Protein AF-A0A0V0IFJ2-F1 (afdb_monomer)

InterPro domains:
  IPR005135 Endonuclease/exonuclease/phosphatase [PF03372] (41-162)
  IPR036691 Endonuclease/exonuclease/phosphatase superfamily [G3DSA:3.60.10.10] (2-169)
  IPR036691 Endonuclease/exonuclease/phosphatase superfamily [SSF56219] (5-167)

Foldseek 3Di:
DPDDDDDDDDDDPQFWDWDWDDDDPFWTKIWIAGPPPRDIFMEIEGDFDQDLVSLVVRLVVVVVVVVSTPAKYKYWDFSNEDQDQQQWQPRDDDDVSNVVVVVSCVVQQKDWADEPLFSFFAFDDVLRNTTGNGITIIIHPRNVVVFDDWYKYWFQDQPDSGTDIDIDTHDPPPDDDDDDDDPLCVVPPCSVVVLVVLLVPDDDDDDPVVNVVVSVVSSSVVCVVVCCVVCVVLVVLLVVLRVLSSVLVSVSRVDRDDPVSVVSNVVSSVVNVVSVVVVVVSVCVPVVDPPPD

Sequence (293 aa):
MAATGGVLMMWDSRIWVGSSVEEGKFSITYKFEAVQDGFCWFLTGVYAPHTRTEKLECWEEIAAVRELCGGPWVTCGDFNTVRTMAERRGCRRITNVMTDFSRWIEDMELHDPCLRGGNFTWFRGPNQHSAARLDRFLYSTEWDEQFRNIRQQIMPRVISDHSPIMLQCGDWEQRKPYFKFENWWTNVEGFKELIQDWWNGFVVEGCPDFKLSMKLKMVKQKLKEWSGVTFGELINKKNRLLNELAEIDLIQNDRMLTEDEMIIRATILVELEELAKNEESRWRQKSRVLWLK

Secondary structure (DSSP, 8-state):
-PPP--------TTTEEEEEEEE-SSEEEEEEEETTT--EEEEEEEE--SSHHHHHHHHHHHHHHHHH--S-EEEEEE-S--SSGGGBTT--S--HHHHHHHHHHHHTT-B-PPEES-S-SEEESGGG-EEE--EEEEE-HHHHHH-SSEEEEE---SSSSBPPEEEEES----PPPPP---GGGGGSTTHHHHHHHHHHH----S-HHHHHHHHHHHHHHHHHHHHHHHHHHHHHHHHHHHHHHHHHHHHHHHSPPPHHHHHHHHHHHHHHHHHHHHHHHHHHHHH------

Nearest PDB structures (foldseek):
  8uw3-assembly1_A  TM=7.078E-01  e=2.431E-10  Homo sapiens
  5j3s-assembly1_A  TM=5.269E-01  e=4.009E-03  Homo sapiens
  4o6e-assembly1_A  TM=3.965E-01  e=3.707E-01  Homo sapiens
  4xj0-assembly2_B  TM=3.848E-01  e=3.707E-01  Homo sapiens
  7nr3-assembly1_A  TM=3.576E-01  e=8.270E-01  Homo sapiens

Organism: Solanum chacoense (NCBI:txid4108)

Structure (mmCIF, N/CA/C/O backbone):
data_AF-A0A0V0IFJ2-F1
#
_entry.id   AF-A0A0V0IFJ2-F1
#
loop_
_atom_site.group_PDB
_atom_site.id
_atom_site.type_symbol
_atom_site.label_atom_id
_atom_site.label_alt_id
_atom_site.label_comp_id
_atom_site.label_asym_id
_atom_site.label_entity_id
_atom_site.label_seq_id
_atom_site.p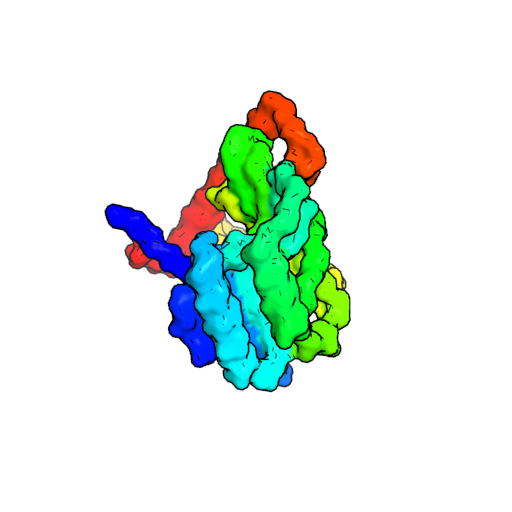dbx_PDB_ins_code
_atom_site.Cartn_x
_atom_site.Cartn_y
_atom_site.Cartn_z
_atom_site.occupancy
_atom_site.B_iso_or_equiv
_atom_site.auth_seq_id
_atom_site.auth_comp_id
_atom_site.auth_asym_id
_atom_site.auth_atom_id
_atom_site.pdbx_PDB_model_num
ATOM 1 N N . MET A 1 1 ? 20.229 -20.195 2.377 1.00 36.19 1 MET A N 1
ATOM 2 C CA . MET A 1 1 ? 18.934 -20.135 1.672 1.00 36.19 1 MET A CA 1
ATOM 3 C C . MET A 1 1 ? 18.543 -18.675 1.588 1.00 36.19 1 MET A C 1
ATOM 5 O O . MET A 1 1 ? 18.346 -18.074 2.633 1.00 36.19 1 MET A O 1
ATOM 9 N N . ALA A 1 2 ? 18.543 -18.080 0.394 1.00 34.91 2 ALA A N 1
ATOM 10 C CA . ALA A 1 2 ? 17.874 -16.796 0.215 1.00 34.91 2 ALA A CA 1
ATOM 11 C C . ALA A 1 2 ? 16.373 -17.058 0.387 1.00 34.91 2 ALA A C 1
ATOM 13 O O . ALA A 1 2 ? 15.870 -18.030 -0.177 1.00 34.91 2 ALA A O 1
ATOM 14 N N . ALA A 1 3 ? 15.690 -16.274 1.218 1.00 40.56 3 ALA A N 1
ATOM 15 C CA . ALA A 1 3 ? 14.240 -16.356 1.300 1.00 40.56 3 ALA A CA 1
ATOM 16 C C . ALA A 1 3 ? 13.671 -16.044 -0.092 1.00 40.56 3 ALA A C 1
ATOM 18 O O . ALA A 1 3 ? 14.026 -15.029 -0.692 1.00 40.56 3 ALA A O 1
ATOM 19 N N . THR A 1 4 ? 12.849 -16.940 -0.633 1.00 64.56 4 THR A N 1
ATOM 20 C CA . THR A 1 4 ? 12.020 -16.641 -1.802 1.00 64.56 4 THR A CA 1
ATOM 21 C C . THR A 1 4 ? 11.022 -15.555 -1.401 1.00 64.56 4 THR A C 1
ATOM 23 O O . THR A 1 4 ? 10.487 -15.609 -0.292 1.00 64.56 4 THR A O 1
ATOM 26 N N . GLY A 1 5 ? 10.813 -14.553 -2.259 1.00 73.31 5 GLY A N 1
ATOM 27 C CA . GLY A 1 5 ? 9.810 -13.510 -2.024 1.00 73.31 5 GLY A CA 1
ATOM 28 C C . GLY A 1 5 ? 8.382 -14.069 -1.976 1.00 73.31 5 GLY A C 1
ATOM 29 O O . GLY A 1 5 ? 8.167 -15.274 -2.103 1.00 73.31 5 GLY A O 1
ATOM 30 N N . GLY A 1 6 ? 7.397 -13.191 -1.805 1.00 84.81 6 GLY A N 1
ATOM 31 C CA . GLY A 1 6 ? 5.987 -13.572 -1.823 1.00 84.81 6 GLY A CA 1
ATOM 32 C C . GLY A 1 6 ? 5.065 -12.368 -1.683 1.00 84.81 6 GLY A C 1
ATOM 33 O O . GLY A 1 6 ? 5.465 -11.332 -1.150 1.00 84.81 6 GLY A O 1
ATOM 34 N N . VAL A 1 7 ? 3.831 -12.515 -2.161 1.00 90.88 7 VAL A N 1
ATOM 35 C CA . VAL A 1 7 ? 2.774 -11.509 -2.025 1.00 90.88 7 VAL A CA 1
ATOM 36 C C . VAL A 1 7 ? 1.770 -12.000 -0.987 1.00 90.88 7 VAL A C 1
ATOM 38 O O . VAL A 1 7 ? 1.343 -13.151 -1.024 1.00 90.88 7 VAL A O 1
ATOM 41 N N . LEU A 1 8 ? 1.392 -11.125 -0.056 1.00 92.81 8 LEU A N 1
ATOM 42 C CA . LEU A 1 8 ? 0.333 -11.381 0.916 1.00 92.81 8 LEU A CA 1
ATOM 43 C C . LEU A 1 8 ? -0.791 -10.371 0.702 1.00 92.81 8 LEU A C 1
ATOM 45 O O . LEU A 1 8 ? -0.549 -9.165 0.690 1.00 92.81 8 LEU A O 1
ATOM 49 N N . MET A 1 9 ? -2.021 -10.867 0.596 1.00 93.44 9 MET A N 1
ATOM 50 C CA . MET A 1 9 ? -3.220 -10.040 0.526 1.00 93.44 9 MET A CA 1
ATOM 51 C C . MET A 1 9 ? -4.050 -10.218 1.796 1.00 93.44 9 MET A C 1
ATOM 53 O O . MET A 1 9 ? -4.314 -11.336 2.231 1.00 93.44 9 MET A O 1
ATOM 57 N N . MET A 1 10 ? -4.450 -9.104 2.406 1.00 94.81 10 MET A N 1
ATOM 58 C CA . MET A 1 10 ? -5.259 -9.073 3.625 1.00 94.81 10 MET A CA 1
ATOM 59 C C . MET A 1 10 ? -6.415 -8.095 3.445 1.00 94.81 10 MET A C 1
ATOM 61 O O . MET A 1 10 ? -6.238 -7.025 2.865 1.00 94.81 10 MET A O 1
ATOM 65 N N . TRP A 1 11 ? -7.587 -8.434 3.977 1.00 95.06 11 TRP A N 1
ATOM 66 C CA . TRP A 1 11 ? -8.781 -7.594 3.892 1.00 95.06 11 TRP A CA 1
ATOM 67 C C . TRP A 1 11 ? -9.647 -7.703 5.151 1.00 95.06 11 TRP A C 1
ATOM 69 O O . TRP A 1 11 ? -9.510 -8.625 5.957 1.00 95.06 11 TRP A O 1
ATOM 79 N N . ASP A 1 12 ? -10.552 -6.739 5.327 1.00 92.44 12 ASP A N 1
ATOM 80 C CA . ASP A 1 12 ? -11.560 -6.765 6.386 1.00 92.44 12 ASP A CA 1
ATOM 81 C C . ASP A 1 12 ? -12.782 -7.570 5.928 1.00 92.44 12 ASP A C 1
ATOM 83 O O . ASP A 1 12 ? -13.589 -7.090 5.129 1.00 92.44 12 ASP A O 1
ATOM 87 N N . SER A 1 13 ? -12.940 -8.779 6.468 1.00 93.06 13 SER A N 1
ATOM 88 C CA . SER A 1 13 ? -14.039 -9.695 6.131 1.00 93.06 13 SER A CA 1
ATOM 89 C C . SER A 1 13 ? -15.430 -9.194 6.529 1.00 93.06 13 SER A C 1
ATOM 91 O O . SER A 1 13 ? -16.435 -9.776 6.133 1.00 93.06 13 SER A O 1
ATOM 93 N N . ARG A 1 14 ? -15.516 -8.102 7.298 1.00 90.88 14 ARG A N 1
ATOM 94 C CA . ARG A 1 14 ? -16.789 -7.431 7.604 1.00 90.88 14 ARG A CA 1
ATOM 95 C C . ARG A 1 14 ? -17.270 -6.544 6.458 1.00 90.88 14 ARG A C 1
ATOM 97 O O . ARG A 1 14 ? -18.434 -6.155 6.451 1.00 90.88 14 ARG A O 1
ATOM 104 N N . ILE A 1 15 ? -16.361 -6.163 5.562 1.00 93.06 15 ILE A N 1
ATOM 105 C CA . ILE A 1 15 ? -16.624 -5.260 4.438 1.00 93.06 15 ILE A CA 1
ATOM 106 C C . ILE A 1 15 ? -16.600 -6.046 3.128 1.00 93.06 15 ILE A C 1
ATOM 108 O O . ILE A 1 15 ? -17.480 -5.846 2.296 1.00 93.06 15 ILE A O 1
ATOM 112 N N . TRP A 1 16 ? -15.636 -6.958 2.976 1.00 96.25 16 TRP A N 1
ATOM 113 C CA . TRP A 1 16 ? -15.377 -7.667 1.726 1.00 96.25 16 TRP A CA 1
ATOM 114 C C . TRP A 1 16 ? -15.365 -9.183 1.907 1.00 96.25 16 TRP A C 1
ATOM 116 O O . TRP A 1 16 ? -14.710 -9.710 2.809 1.00 96.25 16 TRP A O 1
ATOM 126 N N . VAL A 1 17 ? -16.011 -9.889 0.987 1.00 97.38 17 VAL A N 1
ATOM 127 C CA . VAL A 1 17 ? -15.817 -11.323 0.765 1.00 97.38 17 VAL A CA 1
ATOM 128 C C . VAL A 1 17 ? -14.801 -11.479 -0.363 1.00 97.38 17 VAL A C 1
ATOM 130 O O . VAL A 1 17 ? -15.018 -10.965 -1.455 1.00 97.38 17 VAL A O 1
ATOM 133 N N . GLY A 1 18 ? -13.671 -12.132 -0.082 1.00 96.81 18 GLY A N 1
ATOM 134 C CA . GLY A 1 18 ? -12.589 -12.342 -1.045 1.00 96.81 18 GLY A CA 1
ATOM 135 C C . GLY A 1 18 ? -12.573 -13.772 -1.578 1.00 96.81 18 GLY A C 1
ATOM 136 O O . GLY A 1 18 ? -12.653 -14.717 -0.791 1.00 96.81 18 GLY A O 1
ATOM 137 N N . SER A 1 19 ? -12.427 -13.932 -2.890 1.00 96.81 19 SER A N 1
ATOM 138 C CA . SER A 1 19 ? -12.244 -15.226 -3.558 1.00 96.81 19 SER A CA 1
ATOM 139 C C . SER A 1 19 ? -11.035 -15.183 -4.488 1.00 96.81 19 SER A C 1
ATOM 141 O O . SER A 1 19 ? -10.930 -14.256 -5.295 1.00 96.81 19 SER A O 1
ATOM 143 N N . SER A 1 20 ? -10.153 -16.184 -4.391 1.00 96.75 20 SER A N 1
ATOM 144 C CA . SER A 1 20 ? -8.995 -16.318 -5.286 1.00 96.75 20 SER A CA 1
ATOM 145 C C . SER A 1 20 ? -9.464 -16.479 -6.734 1.00 96.75 20 SER A C 1
ATOM 147 O O . SER A 1 20 ? -10.430 -17.202 -6.992 1.00 96.75 20 SER A O 1
ATOM 149 N N . VAL A 1 21 ? -8.814 -15.764 -7.649 1.00 97.31 21 VAL A N 1
ATOM 150 C CA . VAL A 1 21 ? -9.072 -15.806 -9.096 1.00 97.31 21 VAL A CA 1
ATOM 151 C C . VAL A 1 21 ? -7.915 -16.492 -9.802 1.00 97.31 21 VAL A C 1
ATOM 153 O O . VAL A 1 21 ? -8.150 -17.436 -10.543 1.00 97.31 21 VAL A O 1
ATOM 156 N N . GLU A 1 22 ? -6.689 -16.033 -9.546 1.00 97.06 22 GLU A N 1
ATOM 157 C CA . GLU A 1 22 ? -5.476 -16.578 -10.155 1.00 97.06 22 GLU A CA 1
ATOM 158 C C . GLU A 1 22 ? -4.284 -16.408 -9.208 1.00 97.06 22 GLU A C 1
ATOM 160 O O . GLU A 1 22 ? -4.120 -15.359 -8.575 1.00 97.06 22 GLU A O 1
ATOM 165 N N . GLU A 1 23 ? -3.435 -17.431 -9.139 1.00 96.25 23 GLU A N 1
ATOM 166 C CA . GLU A 1 23 ? -2.145 -17.404 -8.448 1.00 96.25 23 GLU A CA 1
ATOM 167 C C . GLU A 1 23 ? -1.040 -17.630 -9.482 1.00 96.25 23 GLU A C 1
ATOM 169 O O . GLU A 1 23 ? -0.720 -18.761 -9.848 1.00 96.25 23 GLU A O 1
ATOM 174 N N . GLY A 1 24 ? -0.493 -16.524 -9.982 1.00 94.19 24 GLY A N 1
ATOM 175 C CA . GLY A 1 24 ? 0.563 -16.512 -10.980 1.00 94.19 24 GLY A CA 1
ATOM 176 C C . GLY A 1 24 ? 1.961 -16.649 -10.375 1.00 94.19 24 GLY A C 1
ATOM 177 O O . GLY A 1 24 ? 2.157 -16.770 -9.162 1.00 94.19 24 GLY A O 1
ATOM 178 N N . LYS A 1 25 ? 2.977 -16.601 -11.240 1.00 94.81 25 LYS A N 1
ATOM 179 C CA . LYS A 1 25 ? 4.387 -16.649 -10.831 1.00 94.81 25 LYS A CA 1
ATOM 180 C C . LYS A 1 25 ? 4.813 -15.348 -10.150 1.00 94.81 25 LYS A C 1
ATOM 182 O O . LYS A 1 25 ? 5.667 -15.382 -9.263 1.00 94.81 25 LYS A O 1
ATOM 187 N N . PHE A 1 26 ? 4.249 -14.216 -10.572 1.00 95.81 26 PHE A N 1
ATOM 188 C CA . PHE A 1 26 ? 4.640 -12.881 -10.107 1.00 95.81 26 PHE A CA 1
ATOM 189 C C . PHE A 1 26 ? 3.500 -12.109 -9.438 1.00 95.81 26 PHE A C 1
ATOM 191 O O . PHE A 1 26 ? 3.729 -11.032 -8.874 1.00 95.81 26 PHE A O 1
ATOM 198 N N . SER A 1 27 ? 2.280 -12.640 -9.498 1.00 96.62 27 SER A N 1
ATOM 199 C CA . SER A 1 27 ? 1.085 -11.965 -9.017 1.00 96.62 27 SER A CA 1
ATOM 200 C C . SER A 1 27 ? 0.084 -12.908 -8.350 1.00 96.62 27 SER A C 1
ATOM 202 O O . SER A 1 27 ? 0.042 -14.102 -8.627 1.00 96.62 27 SER A O 1
ATOM 204 N N . ILE A 1 28 ? -0.744 -12.360 -7.460 1.00 97.50 28 ILE A N 1
ATOM 205 C CA . ILE A 1 28 ? -1.944 -13.032 -6.944 1.00 97.50 28 ILE A CA 1
ATOM 206 C C . ILE A 1 28 ? -3.150 -12.133 -7.180 1.00 97.50 28 ILE A C 1
ATOM 208 O O . ILE A 1 28 ? -3.081 -10.925 -6.944 1.00 97.50 28 ILE A O 1
ATOM 212 N N . THR A 1 29 ? -4.260 -12.710 -7.626 1.00 98.38 29 THR A N 1
ATOM 213 C CA . THR A 1 29 ? -5.471 -11.961 -7.962 1.00 98.38 29 THR A CA 1
ATOM 214 C C . THR A 1 29 ? -6.663 -12.486 -7.197 1.00 98.38 29 THR A C 1
ATOM 216 O O . THR A 1 29 ? -6.932 -13.685 -7.181 1.00 98.38 29 THR A O 1
ATOM 219 N N . TYR A 1 30 ? -7.389 -11.568 -6.571 1.00 98.25 30 TYR A N 1
ATOM 220 C CA . TYR A 1 30 ? -8.614 -11.857 -5.841 1.00 98.25 30 TYR A CA 1
ATOM 221 C C . TYR A 1 30 ? -9.750 -10.998 -6.376 1.00 98.25 30 TYR A C 1
ATOM 223 O O . TYR A 1 30 ? -9.579 -9.818 -6.684 1.00 98.25 30 TYR A O 1
ATOM 231 N N . LYS A 1 31 ? -10.936 -11.597 -6.423 1.00 98.31 31 LYS A N 1
ATOM 232 C CA . LYS A 1 31 ? -12.197 -10.882 -6.566 1.00 98.31 31 LYS A CA 1
ATOM 233 C C . LYS A 1 31 ? -12.720 -10.554 -5.174 1.00 98.31 31 LYS A C 1
ATOM 235 O O . LYS A 1 31 ? -12.733 -11.417 -4.296 1.00 98.31 31 LYS A O 1
ATOM 240 N N . PHE A 1 32 ? -13.180 -9.326 -4.999 1.00 97.88 32 PHE A N 1
ATOM 241 C CA . PHE A 1 32 ? -13.819 -8.848 -3.788 1.00 97.88 32 PHE A CA 1
ATOM 242 C C . PHE A 1 32 ? -15.265 -8.469 -4.062 1.00 97.88 32 PHE A C 1
ATOM 244 O O . PHE A 1 32 ? -15.552 -7.735 -5.003 1.00 97.88 32 PHE A O 1
ATOM 251 N N . GLU A 1 33 ? -16.159 -8.944 -3.204 1.00 97.62 33 GLU A N 1
ATOM 252 C CA . GLU A 1 33 ? -17.576 -8.595 -3.197 1.00 97.62 33 GLU A CA 1
ATOM 253 C C . GLU A 1 33 ? -17.925 -7.880 -1.889 1.00 97.62 33 GLU A C 1
ATOM 255 O O . GLU A 1 33 ? -17.591 -8.351 -0.796 1.00 97.62 33 GLU A O 1
ATOM 260 N N . ALA A 1 34 ? -18.557 -6.713 -1.990 1.00 95.06 34 ALA A N 1
ATOM 261 C CA . ALA A 1 34 ? -18.984 -5.934 -0.839 1.00 95.06 34 ALA A CA 1
ATOM 262 C C . ALA A 1 34 ? -20.163 -6.611 -0.132 1.00 95.06 34 ALA A C 1
ATOM 264 O O . ALA A 1 34 ? -21.188 -6.909 -0.740 1.00 95.06 34 ALA A O 1
ATOM 265 N N . VAL A 1 35 ? -20.064 -6.761 1.190 1.00 93.81 35 VAL A N 1
ATOM 266 C CA . VAL A 1 35 ? -21.113 -7.398 2.008 1.00 93.81 35 VAL A CA 1
ATOM 267 C C . VAL A 1 35 ? -22.428 -6.599 2.008 1.00 93.81 35 VAL A C 1
ATOM 269 O O . VAL A 1 35 ? -23.491 -7.166 2.243 1.00 93.81 35 VAL A O 1
ATOM 272 N N . GLN A 1 36 ? -22.375 -5.279 1.792 1.00 88.94 36 GLN A N 1
ATOM 273 C CA . GLN A 1 36 ? -23.541 -4.396 1.939 1.00 88.94 36 GLN A CA 1
ATOM 274 C C . GLN A 1 36 ? -24.385 -4.256 0.671 1.00 88.94 36 GLN A C 1
ATOM 276 O O . GLN A 1 36 ? -25.610 -4.257 0.766 1.00 88.94 36 GLN A O 1
ATOM 281 N N . ASP A 1 37 ? -23.745 -4.085 -0.483 1.00 89.31 37 ASP A N 1
ATOM 282 C CA . ASP A 1 37 ? -24.401 -3.708 -1.740 1.00 89.31 37 ASP A CA 1
ATOM 283 C C . ASP A 1 37 ? -24.034 -4.622 -2.920 1.00 89.31 37 ASP A C 1
ATOM 285 O O . ASP A 1 37 ? -24.532 -4.416 -4.026 1.00 89.31 37 ASP A O 1
ATOM 289 N N . GLY A 1 38 ? -23.208 -5.650 -2.696 1.00 91.00 38 GLY A N 1
ATOM 290 C CA . GLY A 1 38 ? -22.804 -6.605 -3.728 1.00 91.00 38 GLY A CA 1
ATOM 291 C C . GLY A 1 38 ? -21.844 -6.031 -4.773 1.00 91.00 38 GLY A C 1
ATOM 292 O O . GLY A 1 38 ? -21.588 -6.690 -5.784 1.00 91.00 38 GLY A O 1
ATOM 293 N N . PHE A 1 39 ? -21.298 -4.825 -4.563 1.00 94.00 39 PHE A N 1
ATOM 294 C CA . PHE A 1 39 ? -20.295 -4.259 -5.462 1.00 94.00 39 PHE A CA 1
ATOM 295 C C . PHE A 1 39 ? -19.096 -5.207 -5.593 1.00 94.00 39 PHE A C 1
ATOM 297 O O . PHE A 1 39 ? -18.484 -5.599 -4.597 1.00 94.00 39 PHE A O 1
ATOM 304 N N . CYS A 1 40 ? -18.764 -5.565 -6.833 1.00 96.69 40 CYS A N 1
ATOM 305 C CA . CYS A 1 40 ? -17.691 -6.494 -7.156 1.00 96.69 40 CYS A CA 1
ATOM 306 C C . CYS A 1 40 ? -16.530 -5.776 -7.839 1.00 96.69 40 CYS A C 1
ATOM 308 O O . CYS A 1 40 ? -16.735 -5.001 -8.771 1.00 96.69 40 CYS A O 1
ATOM 310 N N . TRP A 1 41 ? -15.310 -6.102 -7.428 1.00 97.50 41 TRP A N 1
ATOM 311 C CA . TRP A 1 41 ? -14.089 -5.601 -8.052 1.00 97.50 41 TRP A CA 1
ATOM 312 C C . TRP A 1 41 ? -12.941 -6.598 -7.899 1.00 97.50 41 TRP A C 1
ATOM 314 O O . TRP A 1 41 ? -13.055 -7.591 -7.179 1.00 97.50 41 TRP A O 1
ATOM 324 N N . PHE A 1 42 ? -11.836 -6.343 -8.588 1.00 98.44 42 PHE A N 1
ATOM 325 C CA . PHE A 1 42 ? -10.679 -7.227 -8.637 1.00 98.44 42 PHE A CA 1
ATOM 326 C C . PHE A 1 42 ? -9.419 -6.502 -8.167 1.00 98.44 42 PHE A C 1
ATOM 328 O O . PHE A 1 42 ? -9.172 -5.356 -8.549 1.00 98.44 42 PHE A O 1
ATOM 335 N N . LEU A 1 43 ? -8.594 -7.193 -7.383 1.00 98.44 43 LEU A N 1
ATOM 336 C CA . LEU A 1 43 ? -7.281 -6.718 -6.960 1.00 98.44 43 LEU A CA 1
ATOM 337 C C . LEU A 1 43 ? -6.211 -7.715 -7.387 1.00 98.44 43 LEU A C 1
ATOM 339 O O . LEU A 1 43 ? -6.265 -8.878 -6.989 1.00 98.44 43 LEU A O 1
ATOM 343 N N . THR A 1 44 ? -5.206 -7.234 -8.109 1.00 98.50 44 THR A N 1
ATOM 344 C CA . THR A 1 44 ? -3.991 -7.992 -8.416 1.00 98.50 44 THR A CA 1
ATOM 345 C C . THR A 1 44 ? -2.828 -7.429 -7.609 1.00 98.50 44 THR A C 1
ATOM 347 O O . THR A 1 44 ? -2.440 -6.275 -7.774 1.00 98.50 44 THR A O 1
ATOM 350 N N . GLY A 1 45 ? -2.280 -8.235 -6.701 1.00 98.12 45 GLY A N 1
ATOM 351 C CA . GLY A 1 45 ? -1.052 -7.927 -5.975 1.00 98.12 45 GLY A CA 1
ATOM 352 C C . GLY A 1 45 ? 0.163 -8.394 -6.773 1.00 98.12 45 GLY A C 1
ATOM 353 O O . GLY A 1 45 ? 0.222 -9.565 -7.133 1.00 98.12 45 GLY A O 1
ATOM 354 N N . VAL A 1 46 ? 1.125 -7.507 -7.030 1.00 97.62 46 VAL A N 1
ATOM 355 C CA . VAL A 1 46 ? 2.282 -7.752 -7.906 1.00 97.62 46 VAL A CA 1
ATOM 356 C C . VAL A 1 46 ? 3.592 -7.665 -7.127 1.00 97.62 46 VAL A C 1
ATOM 358 O O . VAL A 1 46 ? 3.826 -6.710 -6.384 1.00 97.62 46 VAL A O 1
ATOM 361 N N . TYR A 1 47 ? 4.479 -8.632 -7.359 1.00 96.50 47 TYR A N 1
ATOM 362 C CA . TYR A 1 47 ? 5.892 -8.545 -7.002 1.00 96.50 47 TYR A CA 1
ATOM 363 C C . TYR A 1 47 ? 6.742 -8.881 -8.229 1.00 96.50 47 TYR A C 1
ATOM 365 O O . TYR A 1 47 ? 7.089 -10.034 -8.491 1.00 96.50 47 TYR A O 1
ATOM 373 N N . ALA A 1 48 ? 7.025 -7.856 -9.033 1.00 96.31 48 ALA A N 1
ATOM 374 C CA . ALA A 1 48 ? 7.673 -8.027 -10.322 1.00 96.31 48 ALA A CA 1
ATOM 375 C C . ALA A 1 48 ? 9.172 -8.347 -10.167 1.00 96.31 48 ALA A C 1
ATOM 377 O O . ALA A 1 48 ? 9.843 -7.805 -9.284 1.00 96.31 48 ALA A O 1
ATOM 378 N N . PRO A 1 49 ? 9.735 -9.167 -11.066 1.00 95.12 49 PRO A N 1
ATOM 379 C CA . PRO A 1 49 ? 11.134 -9.577 -11.016 1.00 95.12 49 PRO A CA 1
ATOM 380 C C . PRO A 1 49 ? 12.078 -8.434 -11.422 1.00 95.12 49 PRO A C 1
ATOM 382 O O . PRO A 1 49 ? 11.666 -7.375 -11.898 1.00 95.12 49 PRO A O 1
ATOM 385 N N . HIS A 1 50 ? 13.388 -8.638 -11.267 1.00 92.25 50 HIS A N 1
ATOM 386 C CA . HIS A 1 50 ? 14.378 -7.596 -11.561 1.00 92.25 50 HIS A CA 1
ATOM 387 C C . HIS A 1 50 ? 14.861 -7.584 -13.020 1.00 92.25 50 HIS A C 1
ATOM 389 O O . HIS A 1 50 ? 15.213 -6.514 -13.533 1.00 92.25 50 HIS A O 1
ATOM 395 N N . THR A 1 51 ? 14.900 -8.737 -13.699 1.00 94.25 51 THR A N 1
ATOM 396 C CA . THR A 1 51 ? 15.434 -8.833 -15.067 1.00 94.25 51 THR A CA 1
ATOM 397 C C . THR A 1 51 ? 14.415 -8.356 -16.103 1.00 94.25 51 THR A C 1
ATOM 399 O O . THR A 1 51 ? 13.211 -8.457 -15.898 1.00 94.25 51 THR A O 1
ATOM 402 N N . ARG A 1 52 ? 14.877 -7.814 -17.242 1.00 94.00 52 ARG A N 1
ATOM 403 C CA . ARG A 1 52 ? 13.961 -7.333 -18.296 1.00 94.00 52 ARG A CA 1
ATOM 404 C C . ARG A 1 52 ? 13.100 -8.462 -18.865 1.00 94.00 52 ARG A C 1
ATOM 406 O O . ARG A 1 52 ? 11.919 -8.237 -19.076 1.00 94.00 52 ARG A O 1
ATOM 413 N N . THR A 1 53 ? 13.687 -9.629 -19.126 1.00 96.38 53 THR A N 1
ATOM 414 C CA . THR A 1 53 ? 12.962 -10.771 -19.701 1.00 96.38 53 THR A CA 1
ATOM 415 C C . THR A 1 53 ? 11.826 -11.212 -18.790 1.00 96.38 53 THR A C 1
ATOM 417 O O . THR A 1 53 ? 10.684 -11.240 -19.224 1.00 96.38 53 THR A O 1
ATOM 420 N N . GLU A 1 54 ? 12.108 -11.439 -17.507 1.00 96.50 54 GLU A N 1
ATOM 421 C CA . GLU A 1 54 ? 11.076 -11.871 -16.561 1.00 96.50 54 GLU A CA 1
ATOM 422 C C . GLU A 1 54 ? 10.046 -10.764 -16.284 1.00 96.50 54 GLU A C 1
ATOM 424 O O . GLU A 1 54 ? 8.903 -11.052 -15.954 1.00 96.50 54 GLU A O 1
ATOM 429 N N . LYS A 1 55 ? 10.414 -9.482 -16.423 1.00 97.06 55 LYS A N 1
ATOM 430 C CA . LYS A 1 55 ? 9.442 -8.380 -16.337 1.00 97.06 55 LYS A CA 1
ATOM 431 C C . LYS A 1 55 ? 8.438 -8.411 -17.479 1.00 97.06 55 LYS A C 1
ATOM 433 O O . LYS A 1 55 ? 7.267 -8.167 -17.229 1.00 97.06 55 LYS A O 1
ATOM 438 N N . LEU A 1 56 ? 8.890 -8.709 -18.697 1.00 97.44 56 LEU A N 1
ATOM 439 C CA . LEU A 1 56 ? 7.990 -8.882 -19.837 1.00 97.44 56 LEU A CA 1
ATOM 440 C C . LEU A 1 56 ? 7.045 -10.066 -19.590 1.00 97.44 56 LEU A C 1
ATOM 442 O O . LEU A 1 56 ? 5.844 -9.893 -19.739 1.00 97.44 56 LEU A O 1
ATOM 446 N N . GLU A 1 57 ? 7.562 -11.198 -19.091 1.00 97.75 57 GLU A N 1
ATOM 447 C CA . GLU A 1 57 ? 6.726 -12.340 -18.671 1.00 97.75 57 GLU A CA 1
ATOM 448 C C . GLU A 1 57 ? 5.699 -11.937 -17.597 1.00 97.75 57 GLU A C 1
ATOM 450 O O . GLU A 1 57 ? 4.537 -12.317 -17.674 1.00 97.75 57 GLU A O 1
ATOM 455 N N . CYS A 1 58 ? 6.108 -11.144 -16.602 1.00 97.31 58 CYS A N 1
ATOM 456 C CA . CYS A 1 58 ? 5.223 -10.640 -15.549 1.00 97.31 58 CYS A CA 1
ATOM 457 C C . CYS A 1 58 ? 4.102 -9.755 -16.109 1.00 97.31 58 CYS A C 1
ATOM 459 O O . CYS A 1 58 ? 2.947 -9.888 -15.716 1.00 97.31 58 CYS A O 1
ATOM 461 N N . TRP A 1 59 ? 4.413 -8.863 -17.046 1.00 97.56 59 TRP A N 1
ATOM 462 C CA . TRP A 1 59 ? 3.411 -7.994 -17.662 1.00 97.56 59 TRP A CA 1
ATOM 463 C C . TRP A 1 59 ? 2.451 -8.760 -18.579 1.00 97.56 59 TRP A C 1
ATOM 465 O O . TRP A 1 59 ? 1.261 -8.451 -18.588 1.00 97.56 59 TRP A O 1
ATOM 475 N N . GLU A 1 60 ? 2.936 -9.781 -19.291 1.00 97.62 60 GLU A N 1
ATOM 476 C CA . GLU A 1 60 ? 2.099 -10.717 -20.054 1.00 97.62 60 GLU A CA 1
ATOM 477 C C . GLU A 1 60 ? 1.183 -11.541 -19.134 1.00 97.62 60 GLU A C 1
ATOM 479 O O . GLU A 1 60 ? -0.005 -11.673 -19.421 1.00 97.62 60 GLU A O 1
ATOM 484 N N . GLU A 1 61 ? 1.695 -12.033 -17.999 1.00 97.69 61 GLU A N 1
ATOM 485 C CA . GLU A 1 61 ? 0.899 -12.719 -16.968 1.00 97.69 61 GLU A CA 1
ATOM 486 C C . GLU A 1 61 ? -0.235 -11.817 -16.464 1.00 97.69 61 GLU A C 1
ATOM 488 O O . GLU A 1 61 ? -1.398 -12.219 -16.464 1.00 97.69 61 GLU A O 1
ATOM 493 N N . ILE A 1 62 ? 0.078 -10.575 -16.085 1.00 97.69 62 ILE A N 1
ATOM 494 C CA . ILE A 1 62 ? -0.927 -9.628 -15.589 1.00 97.69 62 ILE A CA 1
ATOM 495 C C . ILE A 1 62 ? -1.948 -9.275 -16.689 1.00 97.69 62 ILE A C 1
ATOM 497 O O . ILE A 1 62 ? -3.135 -9.133 -16.395 1.00 97.69 62 ILE A O 1
ATOM 501 N N . ALA A 1 63 ? -1.521 -9.164 -17.951 1.00 97.12 63 ALA A N 1
ATOM 502 C CA . ALA A 1 63 ? -2.434 -8.939 -19.073 1.00 97.12 63 ALA A CA 1
ATOM 503 C C . ALA A 1 63 ? -3.393 -10.125 -19.276 1.00 97.12 63 ALA A C 1
ATOM 505 O O . ALA A 1 63 ? -4.588 -9.921 -19.467 1.00 97.12 63 ALA A O 1
ATOM 506 N N . ALA A 1 64 ? -2.910 -11.364 -19.150 1.00 97.06 64 ALA A N 1
ATOM 507 C CA . ALA A 1 64 ? -3.768 -12.547 -19.194 1.00 97.06 64 ALA A CA 1
ATOM 508 C C . ALA A 1 64 ? -4.766 -12.584 -18.021 1.00 97.06 64 ALA A C 1
ATOM 510 O O . ALA A 1 64 ? -5.929 -12.936 -18.207 1.00 97.06 64 ALA A O 1
ATOM 511 N N . VAL A 1 65 ? -4.340 -12.168 -16.823 1.00 96.06 65 VAL A N 1
ATOM 512 C CA . VAL A 1 65 ? -5.220 -12.030 -15.651 1.00 96.06 65 VAL A CA 1
ATOM 513 C C . VAL A 1 65 ? -6.316 -10.994 -15.888 1.00 96.06 65 VAL A C 1
ATOM 515 O O . VAL A 1 65 ? -7.454 -11.214 -15.473 1.00 96.06 65 VAL A O 1
ATOM 518 N N . ARG A 1 66 ? -6.014 -9.872 -16.554 1.00 95.31 66 ARG A N 1
ATOM 519 C CA . ARG A 1 66 ? -7.014 -8.840 -16.864 1.00 95.31 66 ARG A CA 1
ATOM 520 C C . ARG A 1 66 ? -8.198 -9.414 -17.649 1.00 95.31 66 ARG A C 1
ATOM 522 O O . ARG A 1 66 ? -9.331 -9.070 -17.326 1.00 95.31 66 ARG A O 1
ATOM 529 N N . GLU A 1 67 ? -7.973 -10.346 -18.572 1.00 94.62 67 GLU A N 1
ATOM 530 C CA . GLU A 1 67 ? -9.049 -11.021 -19.322 1.00 94.62 67 GLU A CA 1
ATOM 531 C C . GLU A 1 67 ? -9.998 -11.842 -18.425 1.00 94.62 67 GLU A C 1
ATOM 533 O O . GLU A 1 67 ? -11.154 -12.080 -18.779 1.00 94.62 67 GLU A O 1
ATOM 538 N N . LEU A 1 68 ? -9.543 -12.254 -17.237 1.00 94.81 68 LEU A N 1
ATOM 539 C CA . LEU A 1 68 ? -10.364 -12.941 -16.230 1.00 94.81 68 LEU A CA 1
ATOM 540 C C . LEU A 1 68 ? -11.162 -11.958 -15.350 1.00 94.81 68 LEU A C 1
ATOM 542 O O . LEU A 1 68 ? -12.119 -12.349 -14.675 1.00 94.81 68 LEU A O 1
ATOM 546 N N . CYS A 1 69 ? -10.783 -10.680 -15.348 1.00 94.88 69 CYS A N 1
ATOM 547 C CA . CYS A 1 69 ? -11.333 -9.631 -14.494 1.00 94.88 69 CYS A CA 1
ATOM 548 C C . CYS A 1 69 ? -12.416 -8.824 -15.229 1.00 94.88 69 CYS A C 1
ATOM 550 O O . CYS A 1 69 ? -12.166 -7.724 -15.716 1.00 94.88 69 CYS A O 1
ATOM 552 N N . GLY A 1 70 ? -13.648 -9.342 -15.266 1.00 90.38 70 GLY A N 1
ATOM 553 C CA . GLY A 1 70 ? -14.795 -8.712 -15.942 1.00 90.38 70 GLY A CA 1
ATOM 554 C C . GLY A 1 70 ? -15.418 -7.502 -15.224 1.00 90.38 70 GLY A C 1
ATOM 555 O O . GLY A 1 70 ? -16.640 -7.447 -15.091 1.00 90.38 70 GLY A O 1
ATOM 556 N N . GLY A 1 71 ? -14.617 -6.571 -14.698 1.00 95.31 71 GLY A N 1
ATOM 557 C CA . GLY A 1 71 ? -15.118 -5.381 -14.001 1.00 95.31 71 GLY A CA 1
ATOM 558 C C . GLY A 1 71 ? -14.021 -4.452 -13.463 1.00 95.31 71 GLY A C 1
ATOM 559 O O . GLY A 1 71 ? -12.862 -4.573 -13.871 1.00 95.31 71 GLY A O 1
ATOM 560 N N . PRO A 1 72 ? -14.369 -3.544 -12.525 1.00 97.38 72 PRO A N 1
ATOM 561 C CA . PRO A 1 72 ? -13.416 -2.639 -11.891 1.00 97.38 72 PRO A CA 1
ATOM 562 C C . PRO A 1 72 ? -12.221 -3.398 -11.324 1.00 97.38 72 PRO A C 1
ATOM 564 O O . PRO A 1 72 ? -12.368 -4.310 -10.508 1.00 97.38 72 PRO A O 1
ATOM 567 N N . TRP A 1 73 ? -11.034 -3.011 -11.765 1.00 98.12 73 TRP A N 1
ATOM 568 C CA . TRP A 1 73 ? -9.789 -3.689 -11.443 1.00 98.12 73 TRP A CA 1
ATOM 569 C C . TRP A 1 73 ? -8.709 -2.705 -11.016 1.00 98.12 73 TRP A C 1
ATOM 571 O O . TRP A 1 73 ? -8.566 -1.616 -11.582 1.00 98.12 73 TRP A O 1
ATOM 581 N N . VAL A 1 74 ? -7.938 -3.128 -10.021 1.00 98.25 74 VAL A N 1
ATOM 582 C CA . VAL A 1 74 ? -6.754 -2.439 -9.524 1.00 98.25 74 VAL A CA 1
ATOM 583 C C . VAL A 1 74 ? -5.604 -3.439 -9.495 1.00 98.25 74 VAL A C 1
ATOM 585 O O . VAL A 1 74 ? -5.734 -4.525 -8.937 1.00 98.25 74 VAL A O 1
ATOM 588 N N . THR A 1 75 ? -4.453 -3.059 -10.037 1.00 98.19 75 THR A N 1
ATOM 589 C CA . THR A 1 75 ? -3.197 -3.787 -9.852 1.00 98.19 75 THR A CA 1
ATOM 590 C C . THR A 1 75 ? -2.247 -2.961 -8.997 1.00 98.19 75 THR A C 1
ATOM 592 O O . THR A 1 75 ? -2.081 -1.756 -9.212 1.00 98.19 75 THR A O 1
ATOM 595 N N . CYS A 1 76 ? -1.628 -3.579 -7.995 1.00 98.06 76 CYS A N 1
ATOM 596 C CA . CYS A 1 76 ? -0.767 -2.869 -7.063 1.00 98.06 76 CYS A CA 1
ATOM 597 C C . CYS A 1 76 ? 0.403 -3.688 -6.540 1.00 98.06 76 CYS A C 1
ATOM 599 O O . CYS A 1 76 ? 0.305 -4.900 -6.381 1.00 98.06 76 CYS A O 1
ATOM 601 N N . GLY A 1 77 ? 1.482 -3.002 -6.184 1.00 97.25 77 GLY A N 1
ATOM 602 C CA . GLY A 1 77 ? 2.656 -3.609 -5.565 1.00 97.25 77 GLY A CA 1
ATOM 603 C C . GLY A 1 77 ? 3.945 -3.054 -6.147 1.00 97.25 77 GLY A C 1
ATOM 604 O O . GLY A 1 77 ? 3.951 -1.951 -6.702 1.00 97.25 77 GLY A O 1
ATOM 605 N N . ASP A 1 78 ? 5.020 -3.825 -6.015 1.00 97.75 78 ASP A N 1
ATOM 606 C CA . ASP A 1 78 ? 6.350 -3.469 -6.502 1.00 97.75 78 ASP A CA 1
ATOM 607 C C . ASP A 1 78 ? 6.526 -3.954 -7.946 1.00 97.75 78 ASP A C 1
ATOM 609 O O . ASP A 1 78 ? 6.680 -5.146 -8.217 1.00 97.75 78 ASP A O 1
ATOM 613 N N . PHE A 1 79 ? 6.529 -3.014 -8.891 1.00 97.94 79 PHE A N 1
ATOM 614 C CA . PHE A 1 79 ? 6.757 -3.297 -10.310 1.00 97.94 79 PHE A CA 1
ATOM 615 C C . PHE A 1 79 ? 8.248 -3.342 -10.673 1.00 97.94 79 PHE A C 1
ATOM 617 O O . PHE A 1 79 ? 8.612 -3.580 -11.833 1.00 97.94 79 PHE A O 1
ATOM 624 N N . ASN A 1 80 ? 9.133 -3.055 -9.712 1.00 96.88 80 ASN A N 1
ATOM 625 C CA . ASN A 1 80 ? 10.582 -2.980 -9.873 1.00 96.88 80 ASN A CA 1
ATOM 626 C C . ASN A 1 80 ? 11.039 -2.086 -11.042 1.00 96.88 80 ASN A C 1
ATOM 628 O O . ASN A 1 80 ? 12.160 -2.209 -11.554 1.00 96.88 80 ASN A O 1
ATOM 632 N N . THR A 1 81 ? 10.172 -1.178 -11.501 1.00 97.31 81 THR A N 1
ATOM 633 C CA . THR A 1 81 ? 10.324 -0.443 -12.758 1.00 97.31 81 THR A CA 1
ATOM 634 C C . THR A 1 81 ? 9.761 0.967 -12.640 1.00 97.31 81 THR A C 1
ATOM 636 O O . THR A 1 81 ? 8.683 1.195 -12.098 1.00 97.31 81 THR A O 1
ATOM 639 N N . VAL A 1 82 ? 10.519 1.926 -13.170 1.00 97.69 82 VAL A N 1
ATOM 640 C CA . VAL A 1 82 ? 10.10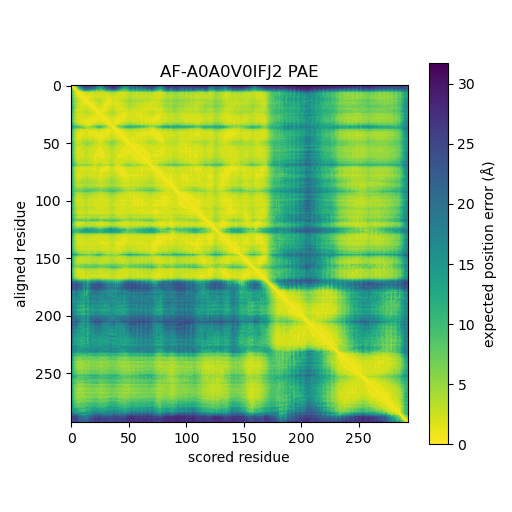1 3.326 -13.301 1.00 97.69 82 VAL A CA 1
ATOM 641 C C . VAL A 1 82 ? 9.565 3.556 -14.712 1.00 97.69 82 VAL A C 1
ATOM 643 O O . VAL A 1 82 ? 10.062 2.940 -15.653 1.00 97.69 82 VAL A O 1
ATOM 646 N N . ARG A 1 83 ? 8.587 4.447 -14.879 1.00 95.94 83 ARG A N 1
ATOM 647 C CA . ARG A 1 83 ? 8.055 4.848 -16.190 1.00 95.94 83 ARG A CA 1
ATOM 648 C C . ARG A 1 83 ? 8.865 5.981 -16.797 1.00 95.94 83 ARG A C 1
ATOM 650 O O . ARG A 1 83 ? 9.184 5.967 -17.980 1.00 95.94 83 ARG A O 1
ATOM 657 N N . THR A 1 84 ? 9.237 6.962 -15.977 1.00 95.38 84 THR A N 1
ATOM 658 C CA . THR A 1 84 ? 9.909 8.183 -16.448 1.00 95.38 84 THR A CA 1
ATOM 659 C C . THR A 1 84 ? 11.261 8.396 -15.776 1.00 95.38 84 THR A C 1
ATOM 661 O O . THR A 1 84 ? 11.590 7.777 -14.765 1.00 95.38 84 THR A O 1
ATOM 664 N N . MET A 1 85 ? 12.094 9.271 -16.351 1.00 96.25 85 MET A N 1
ATOM 665 C CA . MET A 1 85 ? 13.403 9.586 -15.765 1.00 96.25 85 MET A CA 1
ATOM 666 C C . MET A 1 85 ? 13.269 10.274 -14.403 1.00 96.25 85 MET A C 1
ATOM 668 O O . MET A 1 85 ? 14.075 10.013 -13.515 1.00 96.25 85 MET A O 1
ATOM 672 N N . ALA A 1 86 ? 12.238 11.105 -14.220 1.00 94.50 86 ALA A N 1
ATOM 673 C CA . ALA A 1 86 ? 11.995 11.833 -12.973 1.00 94.50 86 ALA A CA 1
ATOM 674 C C . ALA A 1 86 ? 11.729 10.897 -11.782 1.00 94.50 86 ALA A C 1
ATOM 676 O O . ALA A 1 86 ? 12.027 11.229 -10.640 1.00 94.50 86 ALA A O 1
ATOM 677 N N . GLU A 1 87 ? 11.231 9.694 -12.055 1.00 96.06 87 GLU A N 1
ATOM 678 C CA . GLU A 1 87 ? 10.919 8.682 -11.050 1.00 96.06 87 GLU A CA 1
ATOM 679 C C . GLU A 1 87 ? 12.147 7.913 -10.552 1.00 96.06 87 GLU A C 1
ATOM 681 O O . GLU A 1 87 ? 12.005 6.999 -9.743 1.00 96.06 87 GLU A O 1
ATOM 686 N N . ARG A 1 88 ? 13.359 8.252 -11.010 1.00 95.69 88 ARG A N 1
ATOM 687 C CA . ARG A 1 88 ? 14.612 7.696 -10.492 1.00 95.69 88 ARG A CA 1
ATOM 688 C C . ARG A 1 88 ? 15.646 8.791 -10.290 1.00 95.69 88 ARG A C 1
ATOM 690 O O . ARG A 1 88 ? 16.072 9.455 -11.234 1.00 95.69 88 ARG A O 1
ATOM 697 N N . ARG A 1 89 ? 16.127 8.915 -9.055 1.00 92.81 89 ARG A N 1
ATOM 698 C CA . ARG A 1 89 ? 17.152 9.890 -8.681 1.00 92.81 89 ARG A CA 1
ATOM 699 C C . ARG A 1 89 ? 18.410 9.709 -9.540 1.00 92.81 89 ARG A C 1
ATOM 701 O O . ARG A 1 89 ? 18.954 8.612 -9.645 1.00 92.81 89 ARG A O 1
ATOM 708 N N . GLY A 1 90 ? 18.847 10.793 -10.181 1.00 90.75 90 GLY A N 1
ATOM 709 C CA . GLY A 1 90 ? 20.036 10.811 -11.040 1.00 90.75 90 GLY A CA 1
ATOM 710 C C . GLY A 1 90 ? 19.879 10.132 -12.407 1.00 90.75 90 GLY A C 1
ATOM 711 O O . GLY A 1 90 ? 20.871 9.994 -13.124 1.00 90.75 90 GLY A O 1
ATOM 712 N N . CYS A 1 91 ? 18.672 9.712 -12.800 1.00 93.88 91 CYS A N 1
ATOM 713 C CA . CYS A 1 91 ? 18.445 9.117 -14.114 1.00 93.88 91 CYS A CA 1
ATOM 714 C C . CYS A 1 91 ? 18.532 10.172 -15.227 1.00 93.88 91 CYS A C 1
ATOM 716 O O . CYS A 1 91 ? 17.848 11.191 -15.185 1.00 93.88 91 CYS A O 1
ATOM 718 N N . ARG A 1 92 ? 19.381 9.921 -16.234 1.00 93.94 92 ARG A N 1
ATOM 719 C CA . ARG A 1 92 ? 19.652 10.856 -17.346 1.00 93.94 92 ARG A CA 1
ATOM 720 C C . ARG A 1 92 ? 19.221 10.343 -18.720 1.00 93.94 92 ARG A C 1
ATOM 722 O O . ARG A 1 92 ? 19.401 11.045 -19.708 1.00 93.94 92 ARG A O 1
ATOM 729 N N . ARG A 1 93 ? 18.726 9.106 -18.806 1.00 95.38 93 ARG A N 1
ATOM 730 C CA . ARG A 1 93 ? 18.303 8.495 -20.071 1.00 95.38 93 ARG A CA 1
ATOM 731 C C . ARG A 1 93 ? 17.104 7.583 -19.874 1.00 95.38 93 ARG A C 1
ATOM 733 O O . ARG A 1 93 ? 17.017 6.884 -18.867 1.00 95.38 93 ARG A O 1
ATOM 740 N N . ILE A 1 94 ? 16.234 7.548 -20.875 1.00 95.94 94 ILE A N 1
ATOM 741 C CA . ILE A 1 94 ? 15.162 6.559 -20.975 1.00 95.94 94 ILE A CA 1
ATOM 742 C C . ILE A 1 94 ? 15.791 5.209 -21.341 1.00 95.94 94 ILE A C 1
ATOM 744 O O . ILE A 1 94 ? 16.719 5.142 -22.148 1.00 95.94 94 ILE A O 1
ATOM 748 N N . THR A 1 95 ? 15.319 4.134 -20.715 1.00 95.81 95 THR A N 1
ATOM 749 C CA . THR A 1 95 ? 15.752 2.761 -21.015 1.00 95.81 95 THR A CA 1
ATOM 750 C C . THR A 1 95 ? 14.616 1.990 -21.676 1.00 95.81 95 THR A C 1
ATOM 752 O O . THR A 1 95 ? 13.455 2.311 -21.443 1.00 95.81 95 THR A O 1
ATOM 755 N N . ASN A 1 96 ? 14.929 0.938 -22.438 1.00 96.81 96 ASN A N 1
ATOM 756 C CA . ASN A 1 96 ? 13.899 0.123 -23.097 1.00 96.81 96 ASN A CA 1
ATOM 757 C C . ASN A 1 96 ? 12.870 -0.422 -22.098 1.00 96.81 96 ASN A C 1
ATOM 759 O O . ASN A 1 96 ? 11.685 -0.347 -22.368 1.00 96.81 96 ASN A O 1
ATOM 763 N N . VAL A 1 97 ? 13.307 -0.853 -20.907 1.00 96.75 97 VAL A N 1
ATOM 764 C CA . VAL A 1 97 ? 12.411 -1.346 -19.843 1.00 96.75 97 VAL A CA 1
ATOM 765 C C . VAL A 1 97 ? 11.387 -0.288 -19.418 1.00 96.75 97 VAL A C 1
ATOM 767 O O . VAL A 1 97 ? 10.248 -0.627 -19.133 1.00 96.75 97 VAL A O 1
ATOM 770 N N . MET A 1 98 ? 11.773 0.992 -19.381 1.00 97.75 98 MET A N 1
ATOM 771 C CA . MET A 1 98 ? 10.856 2.089 -19.035 1.00 97.75 98 MET A CA 1
ATOM 772 C C . MET A 1 98 ? 9.812 2.310 -20.131 1.00 97.75 98 MET A C 1
ATOM 774 O O . MET A 1 98 ? 8.640 2.545 -19.837 1.00 97.75 98 MET A O 1
ATOM 778 N N . THR A 1 99 ? 10.247 2.227 -21.390 1.00 97.75 99 THR A N 1
ATOM 779 C CA . THR A 1 99 ? 9.369 2.338 -22.555 1.00 97.75 99 THR A CA 1
ATOM 780 C C . THR A 1 99 ? 8.395 1.168 -22.613 1.00 97.75 99 THR A C 1
ATOM 782 O O . THR A 1 99 ? 7.205 1.392 -22.782 1.00 97.75 99 THR A O 1
ATOM 785 N N . ASP A 1 100 ? 8.884 -0.058 -22.430 1.00 98.00 100 ASP A N 1
ATOM 786 C CA . ASP A 1 100 ? 8.063 -1.269 -22.439 1.00 98.00 100 ASP A CA 1
ATOM 787 C C . ASP A 1 100 ? 7.022 -1.226 -21.310 1.00 98.00 100 ASP A C 1
ATOM 789 O O . ASP A 1 100 ? 5.849 -1.482 -21.552 1.00 98.00 100 ASP A O 1
ATOM 793 N N . PHE A 1 101 ? 7.418 -0.803 -20.103 1.00 98.25 101 PHE A N 1
ATOM 794 C CA . PHE A 1 101 ? 6.491 -0.661 -18.978 1.00 98.25 101 PHE A CA 1
ATOM 795 C C . PHE A 1 101 ? 5.425 0.410 -19.225 1.00 98.25 101 PHE A C 1
ATOM 797 O O . PHE A 1 101 ? 4.264 0.222 -18.880 1.00 98.25 101 PHE A O 1
ATOM 804 N N . SER A 1 102 ? 5.807 1.539 -19.829 1.00 98.00 102 SER A N 1
ATOM 805 C CA . SER A 1 102 ? 4.856 2.609 -20.152 1.00 98.00 102 SER A CA 1
ATOM 806 C C . SER A 1 102 ? 3.867 2.179 -21.233 1.00 98.00 102 SER A C 1
ATOM 808 O O . SER A 1 102 ? 2.683 2.444 -21.070 1.00 98.00 102 SER A O 1
ATOM 810 N N . ARG A 1 103 ? 4.337 1.463 -22.264 1.00 98.00 103 ARG A N 1
ATOM 811 C CA . ARG A 1 103 ? 3.470 0.869 -23.290 1.00 98.00 103 ARG A CA 1
ATOM 812 C C . ARG A 1 103 ? 2.514 -0.148 -22.695 1.00 98.00 103 ARG A C 1
ATOM 814 O O . ARG A 1 103 ? 1.335 -0.044 -22.951 1.00 98.00 103 ARG A O 1
ATOM 821 N N . TRP A 1 104 ? 2.989 -1.053 -21.841 1.00 98.00 104 TRP A N 1
ATOM 822 C CA . TRP A 1 104 ? 2.114 -2.028 -21.188 1.00 98.00 104 TRP A CA 1
ATOM 823 C C . TRP A 1 104 ? 0.981 -1.359 -20.389 1.00 98.00 104 TRP A C 1
ATOM 825 O O . TRP A 1 104 ? -0.161 -1.795 -20.464 1.00 98.00 104 TRP A O 1
ATOM 835 N N . ILE A 1 105 ? 1.272 -0.269 -19.670 1.00 98.19 105 ILE A N 1
ATOM 836 C CA . ILE A 1 105 ? 0.244 0.515 -18.961 1.00 98.19 105 ILE A CA 1
ATOM 837 C C . ILE A 1 105 ? -0.762 1.129 -19.944 1.00 98.19 105 ILE A C 1
ATOM 839 O O . ILE A 1 105 ? -1.957 1.117 -19.667 1.00 98.19 105 ILE A O 1
ATOM 843 N N . GLU A 1 106 ? -0.282 1.672 -21.064 1.00 97.12 106 GLU A N 1
ATOM 844 C CA . GLU A 1 106 ? -1.117 2.279 -22.109 1.00 97.12 106 GLU A CA 1
ATOM 845 C C . GLU A 1 106 ? -1.978 1.237 -22.838 1.00 97.12 106 GLU A C 1
ATOM 847 O O . GLU A 1 106 ? -3.179 1.440 -22.971 1.00 97.12 106 GLU A O 1
ATOM 852 N N . ASP A 1 107 ? -1.391 0.109 -23.237 1.00 95.75 107 ASP A N 1
ATOM 853 C CA . ASP A 1 107 ? -2.051 -1.004 -23.930 1.00 95.75 107 ASP A CA 1
ATOM 854 C C . ASP A 1 107 ? -3.138 -1.653 -23.057 1.00 95.75 107 ASP A C 1
ATOM 856 O O . ASP A 1 107 ? -4.128 -2.164 -23.572 1.00 95.75 107 ASP A O 1
ATOM 860 N N . MET A 1 108 ? -2.965 -1.623 -21.731 1.00 95.81 108 MET A N 1
ATOM 861 C CA . MET A 1 108 ? -3.958 -2.092 -20.757 1.00 95.81 108 MET A CA 1
ATOM 862 C C . MET A 1 108 ? -4.957 -1.013 -20.325 1.00 95.81 108 MET A C 1
ATOM 864 O O . MET A 1 108 ? -5.782 -1.276 -19.449 1.00 95.81 108 MET A O 1
ATOM 868 N N . GLU A 1 109 ? -4.864 0.194 -20.893 1.00 95.88 109 GLU A N 1
ATOM 869 C CA . GLU A 1 109 ? -5.713 1.348 -20.568 1.00 95.88 109 GLU A CA 1
ATOM 870 C C . GLU A 1 109 ? -5.737 1.657 -19.057 1.00 95.88 109 GLU A C 1
ATOM 872 O O . GLU A 1 109 ? -6.748 2.044 -18.467 1.00 95.88 109 GLU A O 1
ATOM 877 N N . LEU A 1 110 ? -4.589 1.473 -18.397 1.00 97.44 110 LEU A N 1
ATOM 878 C CA . LEU A 1 110 ? -4.460 1.660 -16.959 1.00 97.44 110 LEU A CA 1
ATOM 879 C C . LEU A 1 110 ? -4.130 3.105 -16.596 1.00 97.44 110 LEU A C 1
ATOM 881 O O . LEU A 1 110 ? -3.181 3.723 -17.085 1.00 97.44 110 LEU A O 1
ATOM 885 N N . HIS A 1 111 ? -4.862 3.614 -15.618 1.00 96.94 111 HIS A N 1
ATOM 886 C CA . HIS A 1 111 ? -4.624 4.908 -15.013 1.00 96.94 111 HIS A CA 1
ATOM 887 C C . HIS A 1 111 ? -3.513 4.794 -13.958 1.00 96.94 111 HIS A C 1
ATOM 889 O O . HIS A 1 111 ? -3.613 4.034 -12.992 1.00 96.94 111 HIS A O 1
ATOM 895 N N . ASP A 1 112 ? -2.458 5.597 -14.116 1.00 96.50 112 ASP A N 1
ATOM 896 C CA . ASP A 1 112 ? -1.374 5.760 -13.138 1.00 96.50 112 ASP A CA 1
ATOM 897 C C . ASP A 1 112 ? -1.508 7.127 -12.447 1.00 96.50 112 ASP A C 1
ATOM 899 O O . ASP A 1 112 ? -1.052 8.144 -12.985 1.00 96.50 112 ASP A O 1
ATOM 903 N N . PRO A 1 113 ? -2.154 7.203 -11.272 1.00 94.75 113 PRO A N 1
ATOM 904 C CA . PRO A 1 113 ? -2.329 8.462 -10.567 1.00 94.75 113 PRO A CA 1
ATOM 905 C C . PRO A 1 113 ? -0.981 8.994 -10.062 1.00 94.75 113 PRO A C 1
ATOM 907 O O . PRO A 1 113 ? -0.085 8.243 -9.664 1.00 94.75 113 PRO A O 1
ATOM 910 N N . CYS A 1 114 ? -0.850 10.321 -9.998 1.00 93.25 114 CYS A N 1
ATOM 911 C CA . CYS A 1 114 ? 0.313 10.960 -9.386 1.00 93.25 114 CYS A CA 1
ATOM 912 C C . CYS A 1 114 ? 0.483 10.525 -7.922 1.00 93.25 114 CYS A C 1
ATOM 914 O O . CYS A 1 114 ? -0.480 10.521 -7.150 1.00 93.25 114 CYS A O 1
ATOM 916 N N . LEU A 1 115 ? 1.725 10.238 -7.524 1.00 94.38 115 LEU A N 1
ATOM 917 C CA . LEU A 1 115 ? 2.076 9.970 -6.133 1.00 94.38 115 LEU A CA 1
ATOM 918 C C . LEU A 1 115 ? 2.128 11.286 -5.346 1.00 94.38 115 LEU A C 1
ATOM 920 O O . LEU A 1 115 ? 2.902 12.185 -5.668 1.00 94.38 115 LEU A O 1
ATOM 924 N N . ARG A 1 116 ? 1.291 11.415 -4.314 1.00 91.94 116 ARG A N 1
ATOM 925 C CA . ARG A 1 116 ? 1.283 12.580 -3.417 1.00 91.94 116 ARG A CA 1
ATOM 926 C C . ARG A 1 116 ? 2.148 12.347 -2.181 1.00 91.94 116 ARG A C 1
ATOM 928 O O . ARG A 1 116 ? 2.222 11.233 -1.672 1.00 91.94 116 ARG A O 1
ATOM 935 N N . GLY A 1 117 ? 2.744 13.423 -1.666 1.00 86.38 117 GLY A N 1
ATOM 936 C CA . GLY A 1 117 ? 3.562 13.404 -0.445 1.00 86.38 117 GLY A CA 1
ATOM 937 C C . GLY A 1 117 ? 5.013 12.954 -0.649 1.00 86.38 117 GLY A C 1
ATOM 938 O O . GLY A 1 117 ? 5.767 12.899 0.313 1.00 86.38 117 GLY A O 1
ATOM 939 N N . GLY A 1 118 ? 5.425 12.651 -1.881 1.00 86.88 118 GLY A N 1
ATOM 940 C CA . GLY A 1 118 ? 6.796 12.275 -2.213 1.00 86.88 118 GLY A CA 1
ATOM 941 C C . GLY A 1 118 ? 6.917 11.780 -3.651 1.00 86.88 118 GLY A C 1
ATOM 942 O O . GLY A 1 118 ? 5.914 11.474 -4.291 1.00 86.88 118 GLY A O 1
ATOM 943 N N . ASN A 1 119 ? 8.151 11.696 -4.150 1.00 90.50 119 ASN A N 1
ATOM 944 C CA . ASN A 1 119 ? 8.432 11.316 -5.542 1.00 90.50 119 ASN A CA 1
ATOM 945 C C . ASN A 1 119 ? 8.909 9.868 -5.699 1.00 90.50 119 ASN A C 1
ATOM 947 O O . ASN A 1 119 ? 8.913 9.341 -6.809 1.00 90.50 119 ASN A O 1
ATOM 951 N N . PHE A 1 120 ? 9.342 9.236 -4.610 1.00 94.38 120 PHE A N 1
ATOM 952 C CA . PHE A 1 120 ? 9.980 7.924 -4.625 1.00 94.38 120 PHE A CA 1
ATOM 953 C C . PHE A 1 120 ? 9.325 7.018 -3.590 1.00 94.38 120 PHE A C 1
ATOM 955 O O . PHE A 1 120 ? 8.861 7.489 -2.555 1.00 94.38 120 PHE A O 1
ATOM 962 N N . THR A 1 121 ? 9.311 5.722 -3.870 1.00 95.94 121 THR A N 1
ATOM 963 C CA . THR A 1 121 ? 8.778 4.698 -2.965 1.00 95.94 121 THR A CA 1
ATOM 964 C C . THR A 1 121 ? 9.867 3.757 -2.488 1.00 95.94 121 THR A C 1
ATOM 966 O O . THR A 1 121 ? 9.682 3.122 -1.474 1.00 95.94 121 THR A O 1
ATOM 969 N N . TRP A 1 122 ? 11.021 3.705 -3.147 1.00 96.25 122 TRP A N 1
ATOM 970 C CA . TRP A 1 122 ? 12.155 2.873 -2.772 1.00 96.25 122 TRP A CA 1
ATOM 971 C C . TRP A 1 122 ? 13.416 3.710 -2.607 1.00 96.25 122 TRP A C 1
ATOM 973 O O . TRP A 1 122 ? 13.649 4.643 -3.384 1.00 96.25 122 TRP A O 1
ATOM 983 N N . PHE A 1 123 ? 14.245 3.364 -1.621 1.00 93.19 123 PHE A N 1
ATOM 984 C CA . PHE A 1 123 ? 15.430 4.131 -1.259 1.00 93.19 123 PHE A CA 1
ATOM 985 C C . PHE A 1 123 ? 16.567 3.244 -0.751 1.00 93.19 123 PHE A C 1
ATOM 987 O O . PHE A 1 123 ? 16.355 2.346 0.053 1.00 93.19 123 PHE A O 1
ATOM 994 N N . ARG A 1 124 ? 17.813 3.541 -1.132 1.00 91.44 124 ARG A N 1
ATOM 995 C CA . ARG A 1 124 ? 18.984 2.753 -0.723 1.00 91.44 124 ARG A CA 1
ATOM 996 C C . ARG A 1 124 ? 20.242 3.590 -0.517 1.00 91.44 124 ARG A C 1
ATOM 998 O O . ARG A 1 124 ? 20.466 4.611 -1.168 1.00 91.44 124 ARG A O 1
ATOM 1005 N N . GLY A 1 125 ? 21.104 3.067 0.356 1.00 84.12 125 GLY A N 1
ATOM 1006 C CA . GLY A 1 125 ? 22.460 3.550 0.604 1.00 84.12 125 GLY A CA 1
ATOM 1007 C C . GLY A 1 125 ? 22.540 4.706 1.607 1.00 84.12 125 GLY A C 1
ATOM 1008 O O . GLY A 1 125 ? 21.508 5.148 2.118 1.00 84.12 125 GLY A O 1
ATOM 1009 N N . PRO A 1 126 ? 23.757 5.205 1.909 1.00 75.25 126 PRO A N 1
ATOM 1010 C CA . PRO A 1 126 ? 23.947 6.303 2.853 1.00 75.25 126 PRO A CA 1
ATOM 1011 C C . PRO A 1 126 ? 23.134 7.523 2.435 1.00 75.25 126 PRO A C 1
ATOM 1013 O O . PRO A 1 126 ? 23.102 7.859 1.246 1.00 75.25 126 PRO A O 1
ATOM 1016 N N . ASN A 1 127 ? 22.443 8.127 3.405 1.00 80.69 127 ASN A N 1
ATOM 1017 C CA . ASN A 1 127 ? 21.527 9.254 3.208 1.00 80.69 127 ASN A CA 1
ATOM 1018 C C . ASN A 1 127 ? 20.511 9.049 2.062 1.00 80.69 127 ASN A C 1
ATOM 1020 O O . ASN A 1 127 ? 20.051 10.007 1.447 1.00 80.69 127 ASN A O 1
ATOM 1024 N N . GLN A 1 128 ? 20.194 7.788 1.739 1.00 81.94 128 GLN A N 1
ATOM 1025 C CA . GLN A 1 128 ? 19.235 7.410 0.701 1.00 81.94 128 GLN A CA 1
ATOM 1026 C C . GLN A 1 128 ? 19.549 8.006 -0.680 1.00 81.94 128 GLN A C 1
ATOM 1028 O O . GLN A 1 128 ? 18.657 8.367 -1.448 1.00 81.94 128 GLN A O 1
ATOM 1033 N N . HIS A 1 129 ? 20.835 8.125 -1.017 1.00 84.62 129 HIS A N 1
ATOM 1034 C CA . HIS A 1 129 ? 21.277 8.737 -2.272 1.00 84.62 129 HIS A CA 1
ATOM 1035 C C . HIS A 1 129 ? 20.738 8.031 -3.533 1.00 84.62 129 HIS A C 1
ATOM 1037 O O . HIS A 1 129 ? 20.642 8.662 -4.584 1.00 84.62 129 HIS A O 1
ATOM 1043 N N . SER A 1 130 ? 20.367 6.749 -3.445 1.00 92.00 130 SER A N 1
ATOM 1044 C CA . SER A 1 130 ? 19.627 6.042 -4.495 1.00 92.00 130 SER A CA 1
ATOM 1045 C C . SER A 1 130 ? 18.143 6.022 -4.146 1.00 92.00 130 SER A C 1
ATOM 1047 O O . SER A 1 130 ? 17.789 5.576 -3.060 1.00 92.00 130 SER A O 1
ATOM 1049 N N . ALA A 1 131 ? 17.278 6.475 -5.055 1.00 94.81 131 ALA A N 1
ATOM 1050 C CA . ALA A 1 131 ? 15.831 6.463 -4.846 1.00 94.81 131 ALA A CA 1
ATOM 1051 C C . ALA A 1 131 ? 15.067 6.274 -6.164 1.00 94.81 131 ALA A C 1
ATOM 1053 O O . ALA A 1 131 ? 15.518 6.745 -7.217 1.00 94.81 131 ALA A O 1
ATOM 1054 N N . ALA A 1 132 ? 13.928 5.582 -6.114 1.00 96.81 132 ALA A N 1
ATOM 1055 C CA . ALA A 1 132 ? 13.066 5.347 -7.269 1.00 96.81 132 ALA A CA 1
ATOM 1056 C C . ALA A 1 132 ? 11.586 5.153 -6.883 1.00 96.81 132 ALA A C 1
ATOM 1058 O O . ALA A 1 132 ? 11.288 4.724 -5.774 1.00 96.81 132 ALA A O 1
ATOM 1059 N N .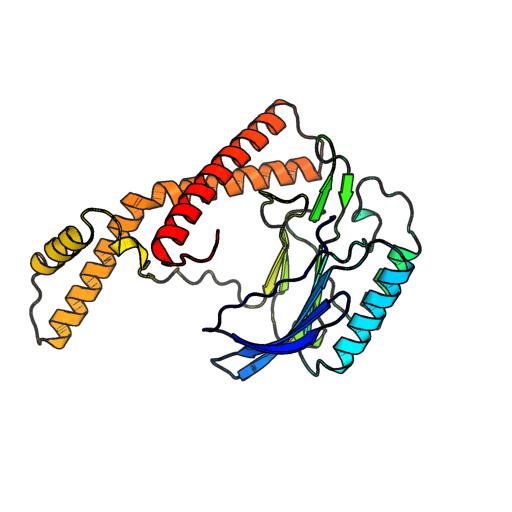 ARG A 1 133 ? 10.649 5.438 -7.796 1.00 97.25 133 ARG A N 1
ATOM 1060 C CA . ARG A 1 133 ? 9.223 5.071 -7.672 1.00 97.25 133 ARG A CA 1
ATOM 1061 C C . ARG A 1 133 ? 8.975 3.709 -8.317 1.00 97.25 13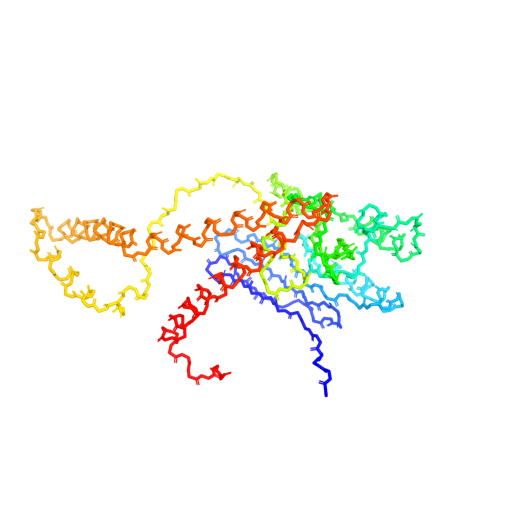3 ARG A C 1
ATOM 1063 O O . ARG A 1 133 ? 8.774 3.626 -9.532 1.00 97.25 133 ARG A O 1
ATOM 1070 N N . LEU A 1 134 ? 9.036 2.659 -7.507 1.00 97.94 134 LEU A N 1
ATOM 1071 C CA . LEU A 1 134 ? 8.873 1.269 -7.946 1.00 97.94 134 LEU A CA 1
ATOM 1072 C C . LEU A 1 134 ? 7.476 0.722 -7.636 1.00 97.94 134 LEU A C 1
ATOM 1074 O O . LEU A 1 134 ? 6.959 -0.103 -8.386 1.00 97.94 134 LEU A O 1
ATOM 1078 N N . ASP A 1 135 ? 6.853 1.243 -6.583 1.00 98.44 135 ASP A N 1
ATOM 1079 C CA . ASP A 1 135 ? 5.565 0.794 -6.073 1.00 98.44 135 ASP A CA 1
ATOM 1080 C C . ASP A 1 135 ? 4.442 1.654 -6.649 1.00 98.44 135 ASP A C 1
ATOM 1082 O O . ASP A 1 135 ? 4.547 2.889 -6.689 1.00 98.44 135 ASP A O 1
ATOM 1086 N N . ARG A 1 136 ? 3.362 1.019 -7.117 1.00 97.75 136 ARG A N 1
ATOM 1087 C CA . ARG A 1 136 ? 2.222 1.720 -7.733 1.00 97.75 136 ARG A CA 1
ATOM 1088 C C . ARG A 1 136 ? 0.905 1.050 -7.402 1.00 97.75 136 ARG A C 1
ATOM 1090 O O . ARG A 1 136 ? 0.848 -0.163 -7.250 1.00 97.75 136 ARG A O 1
ATOM 1097 N N . PHE A 1 137 ? -0.149 1.856 -7.377 1.00 98.44 137 PHE A N 1
ATOM 1098 C CA . PHE A 1 137 ? -1.487 1.413 -7.748 1.00 98.44 137 PHE A CA 1
ATOM 1099 C C . PHE A 1 137 ? -1.755 1.879 -9.174 1.00 98.44 137 PHE A C 1
ATOM 1101 O O . PHE A 1 137 ? -1.595 3.067 -9.457 1.00 98.44 137 PHE A O 1
ATOM 1108 N N . LEU A 1 138 ? -2.173 0.962 -10.034 1.00 98.31 138 LEU A N 1
ATOM 1109 C CA . LEU A 1 138 ? -2.704 1.243 -11.359 1.00 98.31 138 LEU A CA 1
ATOM 1110 C C . LEU A 1 138 ? -4.134 0.716 -11.393 1.00 98.31 138 LEU A C 1
ATOM 1112 O O . LEU A 1 138 ? -4.405 -0.341 -10.821 1.00 98.31 138 LEU A O 1
ATOM 1116 N N . TYR A 1 139 ? -5.051 1.442 -12.016 1.00 97.94 139 TYR A N 1
ATOM 1117 C CA . TYR A 1 139 ? -6.454 1.043 -12.034 1.00 97.94 139 TYR A CA 1
ATOM 1118 C C . TYR A 1 139 ? -7.070 1.193 -13.416 1.00 97.94 139 TYR A C 1
ATOM 1120 O O . TYR A 1 139 ? -6.695 2.063 -14.194 1.00 97.94 139 TYR A O 1
ATOM 1128 N N . SER A 1 140 ? -7.997 0.292 -13.708 1.00 97.75 140 SER A N 1
ATOM 1129 C CA . SER A 1 140 ? -8.772 0.262 -14.949 1.00 97.75 140 SER A CA 1
ATOM 1130 C C . SER A 1 140 ? -9.728 1.452 -15.075 1.00 97.75 140 SER A C 1
ATOM 1132 O O . SER A 1 140 ? -10.109 2.055 -14.067 1.00 97.75 140 SER A O 1
ATOM 1134 N N . THR A 1 141 ? -10.160 1.762 -16.295 1.00 95.31 141 THR A N 1
ATOM 1135 C CA . THR A 1 141 ? -11.161 2.808 -16.551 1.00 95.31 141 THR A CA 1
ATOM 1136 C C . THR A 1 141 ? -12.474 2.536 -15.819 1.00 95.31 141 THR A C 1
ATOM 1138 O O . THR A 1 141 ? -13.047 3.452 -15.236 1.00 95.31 141 THR A O 1
ATOM 1141 N N . GLU A 1 142 ? -12.908 1.277 -15.719 1.00 95.88 142 GLU A N 1
ATOM 1142 C CA . GLU A 1 142 ? -14.118 0.922 -14.973 1.00 95.88 142 GLU A CA 1
ATOM 1143 C C . GLU A 1 142 ? -13.990 1.276 -13.489 1.00 95.88 142 GLU A C 1
ATOM 1145 O O . GLU A 1 142 ? -14.980 1.615 -12.855 1.00 95.88 142 GLU A O 1
ATOM 1150 N N . TRP A 1 143 ? -12.787 1.227 -12.908 1.00 95.69 143 TRP A N 1
ATOM 1151 C CA . TRP A 1 143 ? -12.574 1.690 -11.534 1.00 95.69 143 TRP A CA 1
ATOM 1152 C C . TRP A 1 143 ? -12.696 3.215 -11.413 1.00 95.69 143 TRP A C 1
ATOM 1154 O O . TRP A 1 143 ? -13.309 3.706 -10.461 1.00 95.69 143 TRP A O 1
ATOM 1164 N N . ASP A 1 144 ? -12.141 3.956 -12.375 1.00 93.25 144 ASP A N 1
ATOM 1165 C CA . ASP A 1 144 ? -12.211 5.423 -12.427 1.00 93.25 144 ASP A CA 1
ATOM 1166 C C . ASP A 1 144 ? -13.662 5.921 -12.533 1.00 93.25 144 ASP A C 1
ATOM 1168 O O . ASP A 1 144 ? -14.065 6.860 -11.847 1.00 93.25 144 ASP A O 1
ATOM 1172 N N . GLU A 1 145 ? -14.485 5.230 -13.323 1.00 92.44 145 GLU A N 1
ATOM 1173 C CA . GLU A 1 145 ? -15.906 5.548 -13.494 1.00 92.44 145 GLU A CA 1
ATOM 1174 C C . GLU A 1 145 ? -16.732 5.335 -12.216 1.00 92.44 145 GLU A C 1
ATOM 1176 O O . GLU A 1 145 ? -17.721 6.040 -11.989 1.00 92.44 145 GLU A O 1
ATOM 1181 N N . GLN A 1 146 ? -16.336 4.382 -11.363 1.00 90.88 146 GLN A N 1
ATOM 1182 C CA . GLN A 1 146 ? -17.058 4.064 -10.126 1.00 90.88 146 GLN A CA 1
ATOM 1183 C C . GLN A 1 146 ? -16.755 5.043 -8.991 1.00 90.88 146 GLN A C 1
ATOM 1185 O O . GLN A 1 146 ? -17.652 5.402 -8.223 1.00 90.88 146 GLN A O 1
ATOM 1190 N N . PHE A 1 147 ? -15.502 5.479 -8.851 1.00 87.81 147 PHE A N 1
ATOM 1191 C CA . PHE A 1 147 ? -15.086 6.288 -7.710 1.00 87.81 147 PHE A CA 1
ATOM 1192 C C . PHE A 1 147 ? -14.753 7.719 -8.106 1.00 87.81 147 PHE A C 1
ATOM 1194 O O . PHE A 1 147 ? -13.755 8.006 -8.758 1.00 87.81 147 PHE A O 1
ATOM 1201 N N . ARG A 1 148 ? -15.523 8.669 -7.571 1.00 80.62 148 ARG A N 1
ATOM 1202 C CA . ARG A 1 148 ? -15.141 10.084 -7.628 1.00 80.62 148 ARG A CA 1
ATOM 1203 C C . ARG A 1 148 ? -13.931 10.320 -6.738 1.00 80.62 148 ARG A C 1
ATOM 1205 O O . ARG A 1 148 ? -13.891 9.822 -5.619 1.00 80.62 148 ARG A O 1
ATOM 1212 N N . ASN A 1 149 ? -13.003 11.154 -7.204 1.00 86.19 149 ASN A N 1
ATOM 1213 C CA . ASN A 1 149 ? -11.786 11.539 -6.492 1.00 86.19 149 ASN A CA 1
ATOM 1214 C C . ASN A 1 149 ? -10.916 10.338 -6.074 1.00 86.19 149 ASN A C 1
ATOM 1216 O O . ASN A 1 149 ? -11.080 9.761 -4.998 1.00 86.19 149 ASN A O 1
ATOM 1220 N N . ILE A 1 150 ? -9.911 10.029 -6.887 1.00 93.19 150 ILE A N 1
ATOM 1221 C CA . ILE A 1 150 ? -8.924 8.988 -6.596 1.00 93.19 150 ILE A CA 1
ATOM 1222 C C . ILE A 1 150 ? -7.567 9.650 -6.349 1.00 93.19 150 ILE A C 1
ATOM 1224 O O . ILE A 1 150 ? -7.120 10.496 -7.127 1.00 93.19 150 ILE A O 1
ATOM 1228 N N . ARG A 1 151 ? -6.885 9.287 -5.257 1.00 93.31 151 ARG A N 1
ATOM 1229 C CA . ARG A 1 151 ? -5.504 9.731 -5.006 1.00 93.31 151 ARG A CA 1
ATOM 1230 C C . ARG A 1 151 ? -4.633 8.594 -4.508 1.00 93.31 151 ARG A C 1
ATOM 1232 O O . ARG A 1 151 ? -5.028 7.829 -3.633 1.00 93.31 151 ARG A O 1
ATOM 1239 N N . GLN A 1 152 ? -3.415 8.557 -5.028 1.00 95.69 152 GLN A N 1
ATOM 1240 C CA . GLN A 1 152 ? -2.332 7.743 -4.503 1.00 95.69 152 GLN A CA 1
ATOM 1241 C C . GLN A 1 152 ? -1.430 8.635 -3.650 1.00 95.69 152 GLN A C 1
ATOM 1243 O O . GLN A 1 152 ? -1.089 9.750 -4.054 1.00 95.69 152 GLN A O 1
ATOM 1248 N N . GLN A 1 153 ? -1.050 8.174 -2.465 1.00 94.38 153 GLN A N 1
ATOM 1249 C CA . GLN A 1 153 ? -0.150 8.914 -1.584 1.00 94.38 153 GLN A CA 1
ATOM 1250 C C . GLN A 1 153 ? 0.855 7.995 -0.904 1.00 94.38 153 GLN A C 1
ATOM 1252 O O . GLN A 1 153 ? 0.566 6.827 -0.649 1.00 94.38 153 GLN A O 1
ATOM 1257 N N . ILE A 1 154 ? 2.021 8.548 -0.596 1.00 93.25 154 ILE A N 1
ATOM 1258 C CA . ILE A 1 154 ? 3.038 7.884 0.209 1.00 93.25 154 ILE A CA 1
ATOM 1259 C C . ILE A 1 154 ? 2.642 7.899 1.689 1.00 93.25 154 ILE A C 1
ATOM 1261 O O . ILE A 1 154 ? 1.994 8.834 2.166 1.00 93.25 154 ILE A O 1
ATOM 1265 N N . MET A 1 155 ? 3.042 6.861 2.412 1.00 91.50 155 MET A N 1
ATOM 1266 C CA . MET A 1 155 ? 2.893 6.739 3.857 1.00 91.50 155 MET A CA 1
ATOM 1267 C C . MET A 1 155 ? 4.275 6.729 4.529 1.00 91.50 155 MET A C 1
ATOM 1269 O O . MET A 1 155 ? 5.256 6.339 3.887 1.00 91.50 155 MET A O 1
ATOM 1273 N N . PRO A 1 156 ? 4.374 7.125 5.813 1.00 86.50 156 PRO A N 1
ATOM 1274 C CA . PRO A 1 156 ? 5.644 7.140 6.531 1.00 86.50 156 PRO A CA 1
ATOM 1275 C C . PRO A 1 156 ? 6.333 5.773 6.519 1.00 86.50 156 PRO A C 1
ATOM 1277 O O . PRO A 1 156 ? 5.723 4.740 6.810 1.00 86.50 156 PRO A O 1
ATOM 1280 N N . ARG A 1 157 ? 7.625 5.774 6.199 1.00 88.38 157 ARG A N 1
ATOM 1281 C CA . ARG A 1 157 ? 8.440 4.565 6.065 1.00 88.38 157 ARG A CA 1
ATOM 1282 C C . ARG A 1 157 ? 9.253 4.327 7.331 1.00 88.38 157 ARG A C 1
ATOM 1284 O O . ARG A 1 157 ? 10.189 5.072 7.618 1.00 88.38 157 ARG A O 1
ATOM 1291 N N . VAL A 1 158 ? 8.925 3.250 8.043 1.00 82.31 158 VAL A N 1
ATOM 1292 C CA . VAL A 1 158 ? 9.530 2.930 9.346 1.00 82.31 158 VAL A CA 1
ATOM 1293 C C . VAL A 1 158 ? 10.587 1.821 9.249 1.00 82.31 158 VAL A C 1
ATOM 1295 O O . VAL A 1 158 ? 11.713 2.025 9.685 1.00 82.31 158 VAL A O 1
ATOM 1298 N N . ILE A 1 159 ? 10.250 0.665 8.661 1.00 82.25 159 ILE A N 1
ATOM 1299 C CA . ILE A 1 159 ? 11.064 -0.569 8.773 1.00 82.25 159 ILE A CA 1
ATOM 1300 C C . ILE A 1 159 ? 11.623 -1.117 7.451 1.00 82.25 159 ILE A C 1
ATOM 1302 O O . ILE A 1 159 ? 12.472 -2.003 7.474 1.00 82.25 159 ILE A O 1
ATOM 1306 N N . SER A 1 160 ? 11.142 -0.633 6.306 1.00 88.75 160 SER A N 1
ATOM 1307 C CA . SER A 1 160 ? 11.522 -1.128 4.977 1.00 88.75 160 SER A CA 1
ATOM 1308 C C . SER A 1 160 ? 12.305 -0.063 4.209 1.00 88.75 160 SER A C 1
ATOM 1310 O O . SER A 1 160 ? 12.217 1.128 4.511 1.00 88.75 160 SER A O 1
ATOM 1312 N N . ASP A 1 161 ? 13.078 -0.487 3.213 1.00 91.25 161 ASP A N 1
ATOM 1313 C CA . ASP A 1 161 ? 13.630 0.384 2.177 1.00 91.25 161 ASP A CA 1
ATOM 1314 C C . ASP A 1 161 ? 12.560 0.869 1.180 1.00 91.25 161 ASP A C 1
ATOM 1316 O O . ASP A 1 161 ? 12.789 1.859 0.478 1.00 91.25 161 ASP A O 1
ATOM 1320 N N . HIS A 1 162 ? 11.375 0.247 1.192 1.00 94.62 162 HIS A N 1
ATOM 1321 C CA . HIS A 1 162 ? 10.164 0.721 0.534 1.00 94.62 162 HIS A CA 1
ATOM 1322 C C . HIS A 1 162 ? 9.256 1.519 1.486 1.00 94.62 162 HIS A C 1
ATOM 1324 O O . HIS A 1 162 ? 9.006 1.137 2.631 1.00 94.62 162 HIS A O 1
ATOM 1330 N N . SER A 1 163 ? 8.713 2.625 0.993 1.00 93.75 163 SER A N 1
ATOM 1331 C CA . SER A 1 163 ? 7.639 3.385 1.614 1.00 93.75 163 SER A CA 1
ATOM 1332 C C . SER A 1 163 ? 6.293 2.779 1.225 1.00 93.75 163 SER A C 1
ATOM 1334 O O . SER A 1 163 ? 6.023 2.642 0.028 1.00 93.75 163 SER A O 1
ATOM 1336 N N . PRO A 1 164 ? 5.408 2.473 2.189 1.00 95.00 164 PRO A N 1
ATOM 1337 C CA . PRO A 1 164 ? 4.060 2.040 1.858 1.00 95.00 164 PRO A CA 1
ATOM 1338 C C . PRO A 1 164 ? 3.328 3.134 1.075 1.00 95.00 164 PRO A C 1
ATOM 1340 O O . PRO A 1 164 ? 3.511 4.327 1.325 1.00 95.00 164 PRO A O 1
ATOM 1343 N N . ILE A 1 165 ? 2.467 2.729 0.148 1.00 96.50 165 ILE A N 1
ATOM 1344 C CA . ILE A 1 165 ? 1.592 3.634 -0.598 1.00 96.50 165 ILE A CA 1
ATOM 1345 C C . ILE A 1 165 ? 0.132 3.293 -0.321 1.00 96.50 165 ILE A C 1
ATOM 1347 O O . ILE A 1 165 ? -0.211 2.152 -0.022 1.00 96.50 165 ILE A O 1
ATOM 1351 N N . MET A 1 166 ? -0.734 4.295 -0.418 1.00 96.06 166 MET A N 1
ATOM 1352 C CA . MET A 1 166 ? -2.167 4.153 -0.191 1.00 96.06 166 MET A CA 1
ATOM 1353 C C . MET A 1 166 ? -2.940 4.718 -1.375 1.00 96.06 166 MET A C 1
ATOM 1355 O O . MET A 1 166 ? -2.717 5.864 -1.772 1.00 96.06 166 MET A O 1
ATOM 1359 N N . LEU A 1 167 ? -3.868 3.921 -1.901 1.00 96.06 167 LEU A N 1
ATOM 1360 C CA . LEU A 1 167 ? -4.902 4.375 -2.821 1.00 96.06 167 LEU A CA 1
ATOM 1361 C C . LEU A 1 167 ? -6.159 4.703 -2.019 1.00 96.06 167 LEU A C 1
ATOM 1363 O O . LEU A 1 167 ? -6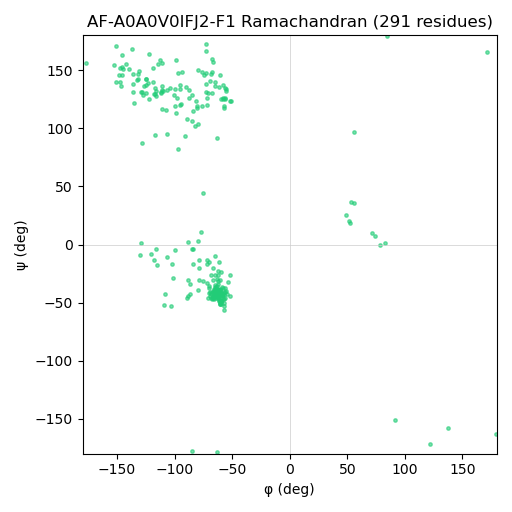.701 3.849 -1.321 1.00 96.06 167 LEU A O 1
ATOM 1367 N N . GLN A 1 168 ? -6.611 5.947 -2.105 1.00 93.44 168 GLN A N 1
ATOM 1368 C CA . GLN A 1 168 ? -7.836 6.405 -1.465 1.00 93.44 168 GLN A CA 1
ATOM 1369 C C . GLN A 1 168 ? -8.818 6.855 -2.550 1.00 93.44 168 GLN A C 1
ATOM 1371 O O . GLN A 1 168 ? -8.443 7.630 -3.432 1.00 93.44 168 GLN A O 1
ATOM 1376 N N . CYS A 1 169 ? -10.048 6.344 -2.479 1.00 91.69 169 CYS A N 1
ATOM 1377 C CA . CYS A 1 169 ? -11.091 6.518 -3.491 1.00 91.69 169 CYS A CA 1
ATOM 1378 C C . CYS A 1 169 ? -12.411 6.940 -2.827 1.00 91.69 169 CYS A C 1
ATOM 1380 O O . CYS A 1 169 ? -12.708 6.485 -1.719 1.00 91.69 169 CYS A O 1
ATOM 1382 N N . GLY A 1 170 ? -13.216 7.760 -3.508 1.00 85.81 170 GLY A N 1
ATOM 1383 C CA . GLY A 1 170 ? -14.558 8.147 -3.067 1.00 85.81 170 GLY A CA 1
ATOM 1384 C C . GLY A 1 170 ? -14.601 9.429 -2.228 1.00 85.81 170 GLY A C 1
ATOM 1385 O O . GLY A 1 170 ? -13.783 10.340 -2.384 1.00 85.81 170 GLY A O 1
ATOM 1386 N N . ASP A 1 171 ? -15.587 9.514 -1.332 1.00 76.12 171 ASP A N 1
ATOM 1387 C CA . ASP A 1 171 ? -15.796 10.693 -0.491 1.00 76.12 171 ASP A CA 1
ATOM 1388 C C . ASP A 1 171 ? -14.842 10.708 0.712 1.00 76.12 171 ASP A C 1
ATOM 1390 O O . ASP A 1 171 ? -14.884 9.866 1.609 1.00 76.12 171 ASP A O 1
ATOM 1394 N N . TRP A 1 172 ? -13.989 11.731 0.747 1.00 67.94 172 TRP A N 1
ATOM 1395 C CA . TRP A 1 172 ? -12.951 11.965 1.760 1.00 67.94 172 TRP A CA 1
ATOM 1396 C C . TRP A 1 172 ? -13.501 12.522 3.069 1.00 67.94 172 TRP A C 1
ATOM 1398 O O . TRP A 1 172 ? -12.722 13.003 3.896 1.00 67.94 172 TRP A O 1
ATOM 1408 N N . GLU A 1 173 ? -14.824 12.537 3.245 1.00 61.34 173 GLU A N 1
ATOM 1409 C CA . GLU A 1 173 ? -15.423 13.071 4.455 1.00 61.34 173 GLU A CA 1
ATOM 1410 C C . GLU A 1 173 ? -14.852 12.326 5.658 1.00 61.34 173 GLU A C 1
ATOM 1412 O O . GLU A 1 173 ? -15.015 11.111 5.814 1.00 61.34 173 GLU A O 1
ATOM 1417 N N . GLN A 1 174 ? -14.168 13.070 6.529 1.00 55.50 174 GLN A N 1
ATOM 1418 C CA . GLN A 1 174 ? -13.766 12.561 7.827 1.00 55.50 174 GLN A CA 1
ATOM 1419 C C . GLN A 1 174 ? -15.035 12.256 8.614 1.00 55.50 174 GLN A C 1
ATOM 1421 O O . GLN A 1 174 ? -15.593 13.105 9.313 1.00 55.50 174 GLN A O 1
ATOM 1426 N N . ARG A 1 175 ? -15.506 11.014 8.512 1.00 56.38 175 ARG A N 1
ATOM 1427 C CA . ARG A 1 175 ? -16.540 10.518 9.407 1.00 56.38 175 ARG A CA 1
ATOM 1428 C C . ARG A 1 175 ? -15.993 10.650 10.816 1.00 56.38 175 ARG A C 1
ATOM 1430 O O . ARG A 1 175 ? -14.909 10.146 11.113 1.00 56.38 175 ARG A O 1
ATOM 1437 N N . LYS A 1 176 ? -16.747 11.325 11.689 1.00 57.25 176 LYS A N 1
ATOM 1438 C CA . LYS A 1 176 ? -16.396 11.387 13.108 1.00 57.25 176 LYS A CA 1
ATOM 1439 C C . LYS A 1 176 ? -16.152 9.954 13.586 1.00 57.25 176 LYS A C 1
ATOM 1441 O O . LYS A 1 176 ? -17.055 9.125 13.422 1.00 57.25 176 LYS A O 1
ATOM 1446 N N . PRO A 1 177 ? -14.971 9.643 14.147 1.00 58.53 177 PRO A N 1
ATOM 1447 C CA . PRO A 1 177 ? -14.688 8.299 14.610 1.00 58.53 177 PRO A CA 1
ATOM 1448 C C . PRO A 1 177 ? -15.762 7.911 15.623 1.00 58.53 177 PRO A C 1
ATOM 1450 O O . PRO A 1 177 ? -15.975 8.578 16.642 1.00 58.53 177 PRO A O 1
ATOM 1453 N N . TYR A 1 178 ? -16.511 6.859 15.308 1.00 64.69 178 TYR A N 1
ATOM 1454 C CA . TYR A 1 178 ? -17.454 6.305 16.258 1.00 64.69 178 TYR A CA 1
ATOM 1455 C C . TYR A 1 178 ? -16.665 5.569 17.336 1.00 64.69 178 TYR A C 1
ATOM 1457 O O . TYR A 1 178 ? -15.598 5.008 17.098 1.00 64.69 178 TYR A O 1
ATOM 1465 N N . PHE A 1 179 ? -17.196 5.591 18.552 1.00 75.19 179 PHE A N 1
ATOM 1466 C CA . PHE A 1 179 ? -16.611 4.836 19.649 1.00 75.19 179 PHE A CA 1
ATOM 1467 C C . PHE A 1 179 ? -16.554 3.353 19.297 1.00 75.19 179 PHE A C 1
ATOM 1469 O O . PHE A 1 179 ? -17.598 2.755 19.023 1.00 75.19 179 PHE A O 1
ATOM 1476 N N . LYS A 1 180 ? -15.362 2.774 19.385 1.00 73.19 180 LYS A N 1
ATOM 1477 C CA . LYS A 1 180 ? -15.166 1.333 19.424 1.00 73.19 180 LYS A CA 1
ATOM 1478 C C . LYS A 1 180 ? -14.697 0.957 20.815 1.00 73.19 180 LYS A C 1
ATOM 1480 O O . LYS A 1 180 ? -13.814 1.605 21.369 1.00 73.19 180 LYS A O 1
ATOM 1485 N N . PHE A 1 181 ? -15.328 -0.069 21.371 1.00 77.75 181 PHE A N 1
ATOM 1486 C CA . PHE A 1 181 ? -14.775 -0.734 22.532 1.00 77.75 181 PHE A CA 1
ATOM 1487 C C . PHE A 1 181 ? -13.567 -1.528 22.063 1.00 77.75 181 PHE A C 1
ATOM 1489 O O . PHE A 1 181 ? -13.687 -2.399 21.201 1.00 77.75 181 PHE A O 1
ATOM 1496 N N . GLU A 1 182 ? -12.407 -1.214 22.612 1.00 75.75 182 GLU A N 1
ATOM 1497 C CA . GLU A 1 182 ? -11.221 -1.990 22.331 1.00 75.75 182 GLU A CA 1
ATOM 1498 C C . GLU A 1 182 ? -11.191 -3.196 23.269 1.00 75.75 182 GLU A C 1
ATOM 1500 O O . GLU A 1 182 ? -11.050 -3.039 24.481 1.00 75.75 182 GLU A O 1
ATOM 1505 N N . ASN A 1 183 ? -11.292 -4.408 22.715 1.00 71.25 183 ASN A N 1
ATOM 1506 C CA . ASN A 1 183 ? -11.396 -5.648 23.500 1.00 71.25 183 ASN A CA 1
ATOM 1507 C C . ASN A 1 183 ? -10.313 -5.797 24.565 1.00 71.25 183 ASN A C 1
ATOM 1509 O O . ASN A 1 183 ? -10.509 -6.458 25.572 1.00 71.25 183 ASN A O 1
ATOM 1513 N N . TRP A 1 184 ? -9.161 -5.181 24.358 1.00 67.00 184 TRP A N 1
ATOM 1514 C CA . TRP A 1 184 ? -8.060 -5.280 25.287 1.00 67.00 184 TRP A CA 1
ATOM 1515 C C . TRP A 1 184 ? -8.150 -4.416 26.528 1.00 67.00 184 TRP A C 1
ATOM 1517 O O . TRP A 1 184 ? -7.368 -4.634 27.451 1.00 67.00 184 TRP A O 1
ATOM 1527 N N . TRP A 1 185 ? -9.064 -3.450 26.562 1.00 81.69 185 TRP A N 1
ATOM 1528 C CA . TRP A 1 185 ? -9.319 -2.672 27.765 1.00 81.69 185 TRP A CA 1
ATOM 1529 C C . TRP A 1 185 ? -9.623 -3.584 28.956 1.00 81.69 185 TRP A C 1
ATOM 1531 O O . TRP A 1 185 ? -9.156 -3.310 30.053 1.00 81.69 185 TRP A O 1
ATOM 1541 N N . THR A 1 186 ? -10.250 -4.744 28.718 1.00 79.06 186 THR A N 1
ATOM 1542 C CA . THR A 1 186 ? -10.537 -5.760 29.745 1.00 79.06 186 THR A CA 1
ATOM 1543 C C . THR A 1 186 ? -9.313 -6.363 30.427 1.00 79.06 186 THR A C 1
ATOM 1545 O O . THR A 1 186 ? -9.474 -7.036 31.442 1.00 79.06 186 THR A O 1
ATOM 1548 N N . ASN A 1 187 ? -8.121 -6.179 29.858 1.00 74.38 187 ASN A N 1
ATOM 1549 C CA . ASN A 1 187 ? -6.870 -6.725 30.381 1.00 74.38 187 ASN A CA 1
ATOM 1550 C C . ASN A 1 187 ? -6.064 -5.684 31.168 1.00 74.38 187 ASN A C 1
ATOM 1552 O O . ASN A 1 187 ? -5.009 -6.019 31.695 1.00 74.38 187 ASN A O 1
ATOM 1556 N N . VAL A 1 188 ? -6.514 -4.427 31.207 1.00 79.62 188 VAL A N 1
ATOM 1557 C CA . VAL A 1 188 ? -5.883 -3.398 32.034 1.00 79.62 188 VAL A CA 1
ATOM 1558 C C . VAL A 1 188 ? -6.231 -3.689 33.491 1.00 79.62 188 VAL A C 1
ATOM 1560 O O . VAL A 1 188 ? -7.392 -3.941 33.816 1.00 79.62 188 VAL A O 1
ATOM 1563 N N . GLU A 1 189 ? -5.223 -3.689 34.360 1.00 83.06 189 GLU A N 1
ATOM 1564 C CA . GLU A 1 189 ? -5.415 -3.887 35.795 1.00 83.06 189 GLU A CA 1
ATOM 1565 C C . GLU A 1 189 ? -6.415 -2.859 36.347 1.00 83.06 189 GLU A C 1
ATOM 1567 O O . GLU A 1 189 ? -6.367 -1.679 35.995 1.00 83.06 189 GLU A O 1
ATOM 1572 N N . GLY A 1 190 ? -7.373 -3.319 37.153 1.00 88.94 190 GLY A N 1
ATOM 1573 C CA . GLY A 1 190 ? -8.436 -2.471 37.693 1.00 88.94 190 GLY A CA 1
ATOM 1574 C C . GLY A 1 190 ? -9.577 -2.151 36.717 1.00 88.94 190 GLY A C 1
ATOM 1575 O O . GLY A 1 190 ? -10.507 -1.441 37.092 1.00 88.94 190 GLY A O 1
ATOM 1576 N N . PHE A 1 191 ? -9.549 -2.624 35.461 1.00 87.19 191 PHE A N 1
ATOM 1577 C CA . PHE A 1 191 ? -10.574 -2.253 34.476 1.00 87.19 191 PHE A CA 1
ATOM 1578 C C . PHE A 1 191 ? -11.977 -2.747 34.841 1.00 87.19 191 PHE A C 1
ATOM 1580 O O . PHE A 1 191 ? -12.956 -2.026 34.647 1.00 87.19 191 PHE A O 1
ATOM 1587 N N . LYS A 1 192 ? -12.102 -3.984 35.340 1.00 89.81 192 LYS A N 1
ATOM 1588 C CA . LYS A 1 192 ? -13.412 -4.556 35.689 1.00 89.81 192 LYS A CA 1
ATOM 1589 C C . LYS A 1 192 ? -14.015 -3.841 36.890 1.00 89.81 192 LYS A C 1
ATOM 1591 O O . LYS A 1 192 ? -15.201 -3.529 36.870 1.00 89.81 192 LYS A O 1
ATOM 1596 N N . GLU A 1 193 ? -13.182 -3.561 37.883 1.00 95.25 193 GLU A N 1
ATOM 1597 C CA . GLU A 1 193 ? -13.506 -2.822 39.098 1.00 95.25 193 GLU A CA 1
ATOM 1598 C C . GLU A 1 193 ? -14.000 -1.422 38.726 1.00 95.25 193 GLU A C 1
ATOM 1600 O O . GLU A 1 193 ? -15.087 -1.012 39.111 1.00 95.25 193 GLU A O 1
ATOM 1605 N N . LEU A 1 194 ? -13.277 -0.747 37.837 1.00 94.31 194 LEU A N 1
ATOM 1606 C CA . LEU A 1 194 ? -13.612 0.580 37.338 1.00 94.31 194 LEU A CA 1
ATOM 1607 C C . LEU A 1 194 ? -14.933 0.605 36.540 1.00 94.31 194 LEU A C 1
ATOM 1609 O O . LEU A 1 194 ? -15.745 1.513 36.728 1.00 94.31 194 LEU A O 1
ATOM 1613 N N . ILE A 1 195 ? -15.221 -0.415 35.717 1.00 94.44 195 ILE A N 1
ATOM 1614 C CA . ILE A 1 195 ? -16.546 -0.577 35.084 1.00 94.44 195 ILE A CA 1
ATOM 1615 C C . ILE A 1 195 ? -17.644 -0.800 36.131 1.00 94.44 195 ILE A C 1
ATOM 1617 O O . ILE A 1 195 ? -18.728 -0.225 36.005 1.00 94.44 195 ILE A O 1
ATOM 1621 N N . GLN A 1 196 ? -17.388 -1.636 37.138 1.00 95.69 196 GLN A N 1
ATOM 1622 C CA . GLN A 1 196 ? -18.348 -1.962 38.190 1.00 95.69 196 GLN A CA 1
ATOM 1623 C C . GLN A 1 196 ? -18.682 -0.733 39.044 1.00 95.69 196 GLN A C 1
ATOM 1625 O O . GLN A 1 196 ? -19.860 -0.466 39.291 1.00 95.69 196 GLN A O 1
ATOM 1630 N N . ASP A 1 197 ? -17.674 0.053 39.411 1.00 96.25 197 ASP A N 1
ATOM 1631 C CA . ASP A 1 197 ? -17.820 1.300 40.159 1.00 96.25 197 ASP A CA 1
ATOM 1632 C C . ASP A 1 197 ? -18.668 2.310 39.389 1.00 96.25 197 ASP A C 1
ATOM 1634 O O . ASP A 1 197 ? -19.638 2.857 39.920 1.00 96.25 197 ASP A O 1
ATOM 1638 N N . TRP A 1 198 ? -18.376 2.510 38.101 1.00 96.62 198 TRP A N 1
ATOM 1639 C CA . TRP A 1 198 ? -19.190 3.379 37.253 1.00 96.62 198 TRP A CA 1
ATOM 1640 C C . TRP A 1 198 ? -20.626 2.873 37.134 1.00 96.62 198 TRP A C 1
ATOM 1642 O O . TRP A 1 198 ? -21.570 3.639 37.315 1.00 96.62 198 TRP A O 1
ATOM 1652 N N . TRP A 1 199 ? -20.804 1.577 36.865 1.00 95.56 199 TRP A N 1
ATOM 1653 C CA . TRP A 1 199 ? -22.121 0.971 36.684 1.00 95.56 199 TRP A CA 1
ATOM 1654 C C . TRP A 1 199 ? -23.021 1.140 37.909 1.00 95.56 199 TRP A C 1
ATOM 1656 O O . TRP A 1 199 ? -24.210 1.463 37.775 1.00 95.56 199 TRP A O 1
ATOM 1666 N N . ASN A 1 200 ? -22.447 0.923 39.093 1.00 95.00 200 ASN A N 1
ATOM 1667 C CA . ASN A 1 200 ? -23.137 1.030 40.372 1.00 95.00 200 ASN A CA 1
ATOM 1668 C C . ASN A 1 200 ? -23.365 2.489 40.782 1.00 95.00 200 ASN A C 1
ATOM 1670 O O . ASN A 1 200 ? -24.391 2.785 41.389 1.00 95.00 200 ASN A O 1
ATOM 1674 N N . GLY A 1 201 ? -22.472 3.405 40.395 1.00 92.94 201 GLY A N 1
ATOM 1675 C CA . GLY A 1 201 ? -22.613 4.841 40.648 1.00 92.94 201 GLY A CA 1
ATOM 1676 C C . GLY A 1 201 ? -23.687 5.538 39.803 1.00 92.94 201 GLY A C 1
ATOM 1677 O O . GLY A 1 201 ? -24.117 6.639 40.142 1.00 92.94 201 GLY A O 1
ATOM 1678 N N . PHE A 1 202 ? -24.153 4.926 38.709 1.00 95.06 202 PHE A N 1
ATOM 1679 C CA . PHE A 1 202 ? -25.201 5.515 37.874 1.00 95.06 202 PHE A CA 1
ATOM 1680 C C . PHE A 1 202 ? -26.602 5.291 38.450 1.00 95.06 202 PHE A C 1
ATOM 1682 O O . PHE A 1 202 ? -27.093 4.158 38.521 1.00 95.06 202 PHE A O 1
ATOM 1689 N N . VAL A 1 203 ? -27.288 6.394 38.747 1.00 92.00 203 VAL A N 1
ATOM 1690 C CA . VAL A 1 203 ? -28.714 6.421 39.086 1.00 92.00 203 VAL A CA 1
ATOM 1691 C C . VAL A 1 203 ? -29.500 6.838 37.846 1.00 92.00 203 VAL A C 1
ATOM 1693 O O . VAL A 1 203 ? -29.289 7.918 37.302 1.00 92.00 203 VAL A O 1
ATOM 1696 N N . VAL A 1 204 ? -30.384 5.957 37.374 1.00 92.00 204 VAL A N 1
ATOM 1697 C CA . VAL A 1 204 ? -31.248 6.198 36.211 1.00 92.00 204 VAL A CA 1
ATOM 1698 C C . VAL A 1 204 ? -32.653 5.717 36.545 1.00 92.00 204 VAL A C 1
ATOM 1700 O O . VAL A 1 204 ? -32.827 4.585 37.001 1.00 92.00 204 VAL A O 1
ATOM 1703 N N . GLU A 1 205 ? -33.653 6.552 36.288 1.00 92.56 205 GLU A N 1
ATOM 1704 C CA . GLU A 1 205 ? -35.072 6.232 36.458 1.00 92.56 205 GLU A CA 1
ATOM 1705 C C . GLU A 1 205 ? -35.729 5.844 35.122 1.00 92.56 205 GLU A C 1
ATOM 1707 O O . GLU A 1 205 ? -35.211 6.156 34.052 1.00 92.56 205 GLU A O 1
ATOM 1712 N N . GLY A 1 206 ? -36.856 5.126 35.176 1.00 92.69 206 GLY A N 1
ATOM 1713 C CA . GLY A 1 206 ? -37.592 4.657 33.993 1.00 92.69 206 GLY A CA 1
ATOM 1714 C C . GLY A 1 206 ? -37.766 3.137 33.915 1.00 92.69 206 GLY A C 1
ATOM 1715 O O . GLY A 1 206 ? -37.475 2.405 34.868 1.00 92.69 206 GLY A O 1
ATOM 1716 N N . CYS A 1 207 ? -38.266 2.653 32.775 1.00 92.44 207 CYS A N 1
ATOM 1717 C CA . CYS A 1 207 ? -38.442 1.220 32.532 1.00 92.44 207 CYS A CA 1
ATOM 1718 C C . CYS A 1 207 ? -37.083 0.486 32.444 1.00 92.44 207 CYS A C 1
ATOM 1720 O O . CYS A 1 207 ? -36.061 1.121 32.162 1.00 92.44 207 CYS A O 1
ATOM 1722 N N . PRO A 1 208 ? -37.037 -0.839 32.687 1.00 92.12 208 PRO A N 1
ATOM 1723 C CA . PRO A 1 208 ? -35.789 -1.610 32.683 1.00 92.12 208 PRO A CA 1
ATOM 1724 C C . PRO A 1 208 ? -34.935 -1.430 31.418 1.00 92.12 208 PRO A C 1
ATOM 1726 O O . PRO A 1 208 ? -33.734 -1.177 31.528 1.00 92.12 208 PRO A O 1
ATOM 1729 N N . ASP A 1 209 ? -35.553 -1.456 30.236 1.00 91.19 209 ASP A N 1
ATOM 1730 C CA . ASP A 1 209 ? -34.846 -1.307 28.955 1.00 91.19 209 ASP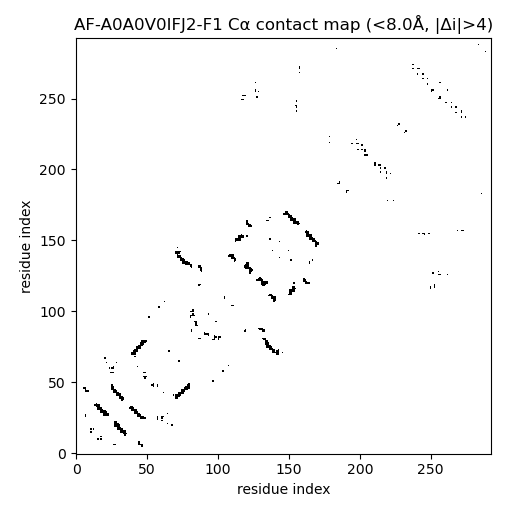 A CA 1
ATOM 1731 C C . ASP A 1 209 ? -34.223 0.086 28.797 1.00 91.19 209 ASP A C 1
ATOM 1733 O O . ASP A 1 209 ? -33.083 0.233 28.345 1.00 91.19 209 ASP A O 1
ATOM 1737 N N . PHE A 1 210 ? -34.941 1.124 29.237 1.00 92.56 210 PHE A N 1
ATOM 1738 C CA . PHE A 1 210 ? -34.436 2.494 29.241 1.00 92.56 210 PHE A CA 1
ATOM 1739 C C . PHE A 1 210 ? -33.260 2.654 30.210 1.00 92.56 210 PHE A C 1
ATOM 1741 O O . PHE A 1 210 ? -32.230 3.222 29.837 1.00 92.56 210 PHE A O 1
ATOM 1748 N N . LYS A 1 211 ? -33.371 2.095 31.424 1.00 92.19 211 LYS A N 1
ATOM 1749 C CA . LYS A 1 211 ? -32.292 2.097 32.425 1.00 92.19 211 LYS A CA 1
ATOM 1750 C C . LYS A 1 211 ? -31.029 1.433 31.883 1.00 92.19 211 LYS A C 1
ATOM 1752 O O . LYS A 1 211 ? -29.947 2.009 31.993 1.00 92.19 211 LYS A O 1
ATOM 1757 N N . LEU A 1 212 ? -31.164 0.260 31.261 1.00 92.50 212 LEU A N 1
ATOM 1758 C CA . LEU A 1 212 ? -30.045 -0.455 30.650 1.00 92.50 212 LEU A CA 1
ATOM 1759 C C . LEU A 1 212 ? -29.390 0.376 29.537 1.00 92.50 212 LEU A C 1
ATOM 1761 O O . LEU A 1 212 ? -28.176 0.586 29.553 1.00 92.50 212 LEU A O 1
ATOM 1765 N N . SER A 1 213 ? -30.192 0.896 28.603 1.00 92.50 213 SER A N 1
ATOM 1766 C CA . SER A 1 213 ? -29.707 1.706 27.478 1.00 92.50 213 SER A CA 1
ATOM 1767 C C . SER A 1 213 ? -28.957 2.959 27.941 1.00 92.50 213 SER A C 1
ATOM 1769 O O . SER A 1 213 ? -27.874 3.265 27.433 1.00 92.50 213 SER A O 1
ATOM 1771 N N . MET A 1 214 ? -29.490 3.674 28.936 1.00 94.31 214 MET A N 1
ATOM 1772 C CA . MET A 1 214 ? -28.844 4.863 29.495 1.00 94.31 214 MET A CA 1
ATOM 1773 C C . MET A 1 214 ? -27.550 4.528 30.226 1.00 94.31 214 MET A C 1
ATOM 1775 O O . MET A 1 214 ? -26.535 5.170 29.958 1.00 94.31 214 MET A O 1
ATOM 1779 N N . LYS A 1 215 ? -27.536 3.491 31.074 1.00 95.25 215 LYS A N 1
ATOM 1780 C CA . LYS A 1 215 ? -26.302 3.071 31.751 1.00 95.25 215 LYS A CA 1
ATOM 1781 C C . LYS A 1 215 ? -25.212 2.694 30.751 1.00 95.25 215 LYS A C 1
ATOM 1783 O O . LYS A 1 215 ? -24.081 3.146 30.900 1.00 95.25 215 LYS A O 1
ATOM 1788 N N . LEU A 1 216 ? -25.541 1.971 29.678 1.00 93.06 216 LEU A N 1
ATOM 1789 C CA . LEU A 1 216 ? -24.581 1.659 28.611 1.00 93.06 216 LEU A CA 1
ATOM 1790 C C . LEU A 1 216 ? -24.049 2.918 27.906 1.00 93.06 216 LEU A C 1
ATOM 1792 O O . LEU A 1 216 ? -22.851 3.004 27.629 1.00 93.06 216 LEU A O 1
ATOM 1796 N N . LYS A 1 217 ? -24.899 3.924 27.646 1.00 92.69 217 LYS A N 1
ATOM 1797 C CA . LYS A 1 217 ? -24.451 5.221 27.100 1.00 92.69 217 LYS A CA 1
ATOM 1798 C C . LYS A 1 217 ? -23.508 5.958 28.059 1.00 92.69 217 LYS A C 1
ATOM 1800 O O . LYS A 1 217 ? -22.513 6.517 27.599 1.00 92.69 217 LYS A O 1
ATOM 1805 N N . MET A 1 218 ? -23.782 5.930 29.362 1.00 95.06 218 MET A N 1
ATOM 1806 C CA . MET A 1 218 ? -22.937 6.560 30.383 1.00 95.06 218 MET A CA 1
ATOM 1807 C C . MET A 1 218 ? -21.593 5.834 30.540 1.00 95.06 218 MET A C 1
ATOM 1809 O O . MET A 1 218 ? -20.548 6.483 30.520 1.00 95.06 218 MET A O 1
ATOM 1813 N N . VAL A 1 219 ? -21.590 4.494 30.585 1.00 94.50 219 VAL A N 1
ATOM 1814 C CA . VAL A 1 219 ? -20.355 3.683 30.568 1.00 94.50 219 VAL A CA 1
ATOM 1815 C C . VAL A 1 219 ? -19.521 4.003 29.333 1.00 94.50 219 VAL A C 1
ATOM 1817 O O . VAL A 1 219 ? -18.325 4.247 29.439 1.00 94.50 219 VAL A O 1
ATOM 1820 N N . LYS A 1 220 ? -20.146 4.054 28.151 1.00 91.88 220 LYS A N 1
ATOM 1821 C CA . LYS A 1 220 ? -19.474 4.425 26.900 1.00 91.88 220 LYS A CA 1
ATOM 1822 C C . LYS A 1 220 ? -18.770 5.780 27.004 1.00 91.88 220 LYS A C 1
ATOM 1824 O O . LYS A 1 220 ? -17.660 5.923 26.497 1.00 91.88 220 LYS A O 1
ATOM 1829 N N . GLN A 1 221 ? -19.400 6.776 27.625 1.00 92.31 221 GLN A N 1
ATOM 1830 C CA . GLN A 1 221 ? -18.778 8.082 27.832 1.00 92.31 221 GLN A CA 1
ATOM 1831 C C . GLN A 1 221 ? -17.583 7.994 28.790 1.00 92.31 221 GLN A C 1
ATOM 1833 O O . GLN A 1 221 ? -16.511 8.492 28.455 1.00 92.31 221 GLN A O 1
ATOM 1838 N N . LYS A 1 222 ? -17.724 7.294 29.920 1.00 93.88 222 LYS A N 1
ATOM 1839 C CA . LYS A 1 222 ? -16.617 7.085 30.863 1.00 93.88 222 LYS A CA 1
ATOM 1840 C C . LYS A 1 222 ? -15.439 6.338 30.250 1.00 93.88 222 LYS A C 1
ATOM 1842 O O . LYS A 1 222 ? -14.296 6.733 30.448 1.00 93.88 222 LYS A O 1
ATOM 1847 N N . LEU A 1 223 ? -15.710 5.336 29.421 1.00 90.12 223 LEU A N 1
ATOM 1848 C CA . LEU A 1 223 ? -14.684 4.626 28.663 1.00 90.12 223 LEU A CA 1
ATOM 1849 C C . LEU A 1 223 ? -13.943 5.537 27.683 1.00 90.12 223 LEU A C 1
ATOM 1851 O O . LEU A 1 223 ? -12.730 5.415 27.553 1.00 90.12 223 LEU A O 1
ATOM 1855 N N . LYS A 1 224 ? -14.635 6.469 27.014 1.00 86.00 224 LYS A N 1
ATOM 1856 C CA . LYS A 1 224 ? -13.966 7.469 26.166 1.00 86.00 224 LYS A CA 1
ATOM 1857 C C . LYS A 1 224 ? -13.011 8.339 26.974 1.00 86.00 224 LYS A C 1
ATOM 1859 O O . LYS A 1 224 ? -11.858 8.466 26.582 1.00 86.00 224 LYS A O 1
ATOM 1864 N N . GLU A 1 225 ? -13.491 8.904 28.080 1.00 89.50 225 GLU A N 1
ATOM 1865 C CA . GLU A 1 225 ? -12.700 9.758 28.974 1.00 89.50 225 GLU A CA 1
ATOM 1866 C C . GLU A 1 225 ? -11.466 9.005 29.487 1.00 89.50 225 GLU A C 1
ATOM 1868 O O . GLU A 1 225 ? -10.338 9.444 29.279 1.00 89.50 225 GLU A O 1
ATOM 1873 N N . TRP A 1 226 ? -11.674 7.819 30.060 1.00 89.56 226 TRP A N 1
ATOM 1874 C CA . TRP A 1 226 ? -10.604 6.968 30.571 1.00 89.56 226 TRP A CA 1
ATOM 1875 C C . TRP A 1 226 ? -9.609 6.569 29.483 1.00 89.56 226 TRP A C 1
ATOM 1877 O O . TRP A 1 226 ? -8.414 6.759 29.660 1.00 89.56 226 TRP A O 1
ATOM 1887 N N . SER A 1 227 ? -10.072 6.092 28.323 1.00 84.31 227 SER A N 1
ATOM 1888 C CA . SER A 1 227 ? -9.162 5.680 27.248 1.00 84.31 227 SER A CA 1
ATOM 1889 C C . SER A 1 227 ? -8.317 6.841 26.712 1.00 84.31 227 SER A C 1
ATOM 1891 O O . SER A 1 227 ? -7.143 6.646 26.399 1.00 84.31 227 SER A O 1
ATOM 1893 N N . GLY A 1 228 ? -8.885 8.051 26.655 1.00 81.19 228 GLY A N 1
ATOM 1894 C CA . GLY A 1 228 ? -8.163 9.264 26.286 1.00 81.19 228 GLY A CA 1
ATOM 1895 C C . GLY A 1 228 ? -7.103 9.650 27.316 1.00 81.19 228 GLY A C 1
ATOM 1896 O O . GLY A 1 228 ? -5.993 9.994 26.932 1.00 81.19 228 GLY A O 1
ATOM 1897 N N . VAL A 1 229 ? -7.401 9.531 28.610 1.00 82.94 229 VAL A N 1
ATOM 1898 C CA . VAL A 1 229 ? -6.431 9.813 29.681 1.00 82.94 229 VAL A CA 1
ATOM 1899 C C . VAL A 1 229 ? -5.338 8.743 29.739 1.00 82.94 229 VAL A C 1
ATOM 1901 O O . VAL A 1 229 ? -4.160 9.066 29.804 1.00 82.94 229 VAL A O 1
ATOM 1904 N N . THR A 1 230 ? -5.703 7.463 29.686 1.00 76.94 230 THR A N 1
ATOM 1905 C CA . THR A 1 230 ? -4.762 6.353 29.888 1.00 76.94 230 THR A CA 1
ATOM 1906 C C . THR A 1 230 ? -3.910 6.058 28.652 1.00 76.94 230 THR A C 1
ATOM 1908 O O . THR A 1 230 ? -2.779 5.599 28.785 1.00 76.94 230 THR A O 1
ATOM 1911 N N . PHE A 1 231 ? -4.427 6.294 27.442 1.00 75.88 231 PHE A N 1
ATOM 1912 C CA . PHE A 1 231 ? -3.741 5.918 26.196 1.00 75.88 231 PHE A CA 1
ATOM 1913 C C . PHE A 1 231 ? -3.644 7.040 25.168 1.00 75.88 231 PHE A C 1
ATOM 1915 O O . PHE A 1 231 ? -2.940 6.876 24.168 1.00 75.88 231 PHE A O 1
ATOM 1922 N N . GLY A 1 232 ? -4.324 8.168 25.384 1.00 76.12 232 GLY A N 1
ATOM 1923 C CA . GLY A 1 232 ? -4.285 9.296 24.459 1.00 76.12 232 GLY A CA 1
ATOM 1924 C C . GLY A 1 232 ? -2.877 9.851 24.302 1.00 76.12 232 GLY A C 1
ATOM 1925 O O . GLY A 1 232 ? -2.479 10.135 23.179 1.00 76.12 232 GLY A O 1
ATOM 1926 N N . GLU A 1 233 ? -2.080 9.906 25.373 1.00 76.50 233 GLU A N 1
ATOM 1927 C CA . GLU A 1 233 ? -0.680 10.338 25.290 1.00 76.50 233 GLU A CA 1
ATOM 1928 C C . GLU A 1 233 ? 0.158 9.449 24.364 1.00 76.50 233 GLU A C 1
ATOM 1930 O O . GLU A 1 233 ? 0.897 9.969 23.534 1.00 76.50 233 GLU A O 1
ATOM 1935 N N . LEU A 1 234 ? -0.001 8.121 24.430 1.00 77.38 234 LEU A N 1
ATOM 1936 C CA . LEU A 1 234 ? 0.727 7.182 23.566 1.00 77.38 234 LEU A CA 1
ATOM 1937 C C . LEU A 1 234 ? 0.317 7.317 22.095 1.00 77.38 234 LEU A C 1
ATOM 1939 O O . LEU A 1 234 ? 1.175 7.358 21.214 1.00 77.38 234 LEU A O 1
ATOM 1943 N N . ILE A 1 235 ? -0.988 7.425 21.826 1.00 80.19 235 ILE A N 1
ATOM 1944 C CA . ILE A 1 235 ? -1.513 7.613 20.464 1.00 80.19 235 ILE A CA 1
ATOM 1945 C C . ILE A 1 235 ? -1.047 8.960 19.900 1.00 80.19 235 ILE A C 1
ATOM 1947 O O . ILE A 1 235 ? -0.574 9.031 18.766 1.00 80.19 235 ILE A O 1
ATOM 1951 N N . ASN A 1 236 ? -1.126 10.022 20.702 1.00 83.12 236 ASN A N 1
ATOM 1952 C CA . ASN A 1 236 ? -0.673 11.355 20.320 1.00 83.12 236 ASN A CA 1
ATOM 1953 C C . ASN A 1 236 ? 0.839 11.376 20.084 1.00 83.12 236 ASN A C 1
ATOM 1955 O O . ASN A 1 236 ? 1.284 11.949 19.092 1.00 83.12 236 ASN A O 1
ATOM 1959 N N . LYS A 1 237 ? 1.623 10.703 20.938 1.00 86.56 237 LYS A N 1
ATOM 1960 C CA . LYS A 1 237 ? 3.073 10.555 20.770 1.00 86.56 237 LYS A CA 1
ATOM 1961 C C . LYS A 1 237 ? 3.400 9.856 19.452 1.00 86.56 237 LYS A C 1
ATOM 1963 O O . LYS A 1 237 ? 4.202 10.380 18.687 1.00 86.56 237 LYS A O 1
ATOM 1968 N N . LYS A 1 238 ? 2.748 8.729 19.150 1.00 88.25 238 LYS A N 1
ATOM 1969 C CA . LYS A 1 238 ? 2.944 7.995 17.890 1.00 88.25 238 LYS A CA 1
ATOM 1970 C C . LYS A 1 238 ? 2.616 8.860 16.672 1.00 88.25 238 LYS A C 1
ATOM 1972 O O . LYS A 1 238 ? 3.420 8.942 15.752 1.00 88.25 238 LYS A O 1
ATOM 1977 N N . ASN A 1 239 ? 1.462 9.530 16.678 1.00 87.31 239 ASN A N 1
ATOM 1978 C CA . ASN A 1 239 ? 1.042 10.397 15.574 1.00 87.31 239 ASN A CA 1
ATOM 1979 C C . ASN A 1 239 ? 1.998 11.581 15.376 1.00 87.31 239 ASN A C 1
ATOM 1981 O O . ASN A 1 239 ? 2.323 11.913 14.241 1.00 87.31 239 ASN A O 1
ATOM 1985 N N . ARG A 1 240 ? 2.484 12.187 16.467 1.00 92.38 240 ARG A N 1
ATOM 1986 C CA . ARG A 1 240 ? 3.497 13.247 16.413 1.00 92.38 240 ARG A CA 1
ATOM 1987 C C . ARG A 1 240 ? 4.785 12.748 15.757 1.00 92.38 240 ARG A C 1
ATOM 1989 O O . ARG A 1 240 ? 5.236 13.361 14.799 1.00 92.38 240 ARG A O 1
ATOM 1996 N N . LEU A 1 241 ? 5.318 11.613 16.213 1.00 92.81 241 LEU A N 1
ATOM 1997 C CA . LEU A 1 241 ? 6.537 11.016 15.655 1.00 92.81 241 LEU A CA 1
ATOM 1998 C C . LEU A 1 241 ? 6.386 10.649 14.169 1.00 92.81 241 LEU A C 1
ATOM 2000 O O . LEU A 1 241 ? 7.308 10.864 13.390 1.00 92.81 241 LEU A O 1
ATOM 2004 N N . LEU A 1 242 ? 5.226 10.127 13.754 1.00 91.00 242 LEU A N 1
ATOM 2005 C CA . LEU A 1 242 ? 4.954 9.825 12.342 1.00 91.00 242 LEU A CA 1
ATOM 2006 C C . LEU A 1 242 ? 4.897 11.088 11.473 1.00 91.00 242 LEU A C 1
ATOM 2008 O O . LEU A 1 242 ? 5.374 11.057 10.341 1.00 91.00 242 LEU A O 1
ATOM 2012 N N . ASN A 1 243 ? 4.335 12.184 11.989 1.00 90.69 243 ASN A N 1
ATOM 2013 C CA . ASN A 1 243 ? 4.305 13.462 11.278 1.00 90.69 243 ASN A CA 1
ATOM 2014 C C . ASN A 1 243 ? 5.711 14.069 11.160 1.00 90.69 243 ASN A C 1
ATOM 2016 O O . ASN A 1 243 ? 6.103 14.454 10.065 1.00 90.69 243 ASN A O 1
ATOM 2020 N N . GLU A 1 244 ? 6.491 14.078 12.245 1.00 93.06 244 GLU A N 1
ATOM 2021 C CA . GLU A 1 244 ? 7.891 14.537 12.230 1.00 93.06 244 GLU A CA 1
ATOM 2022 C C . GLU A 1 244 ? 8.741 13.708 11.250 1.00 93.06 244 GLU A C 1
ATOM 2024 O O . GLU A 1 244 ? 9.526 14.253 10.476 1.00 93.06 244 GLU A O 1
ATOM 2029 N N . LEU A 1 245 ? 8.539 12.385 11.211 1.00 92.31 245 LEU A N 1
ATOM 2030 C CA . LEU A 1 245 ? 9.200 11.516 10.236 1.00 92.31 245 LEU A CA 1
ATOM 2031 C C . LEU A 1 245 ? 8.807 11.865 8.793 1.00 92.31 245 LEU A C 1
ATOM 2033 O O . LEU A 1 245 ? 9.674 11.905 7.921 1.00 92.31 245 LEU A O 1
ATOM 2037 N N . ALA A 1 246 ? 7.523 12.132 8.541 1.00 89.25 246 ALA A N 1
ATOM 2038 C CA . ALA A 1 246 ? 7.039 12.521 7.219 1.00 89.25 246 ALA A CA 1
ATOM 2039 C C . ALA A 1 246 ? 7.639 13.860 6.757 1.00 89.25 246 ALA A C 1
ATOM 2041 O O . ALA A 1 246 ? 7.992 13.998 5.587 1.00 89.25 246 ALA A O 1
ATOM 2042 N N . GLU A 1 247 ? 7.804 14.826 7.662 1.00 90.56 247 GLU A N 1
ATOM 2043 C CA . GLU A 1 247 ? 8.475 16.099 7.373 1.00 90.56 247 GLU A CA 1
ATOM 2044 C C . GLU A 1 247 ? 9.950 15.893 6.999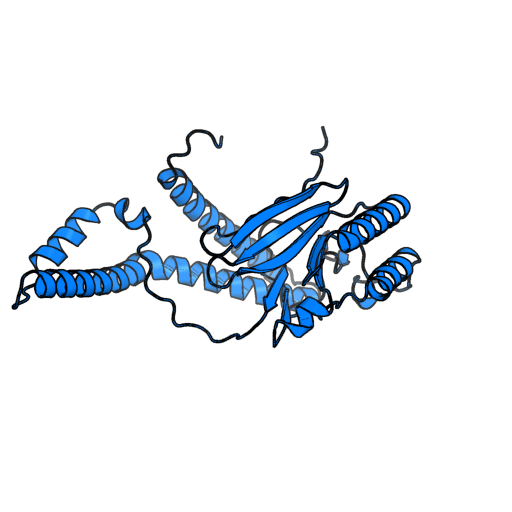 1.00 90.56 247 GLU A C 1
ATOM 2046 O O . GLU A 1 247 ? 10.420 16.448 6.003 1.00 90.56 247 GLU A O 1
ATOM 2051 N N . ILE A 1 248 ? 10.671 15.037 7.729 1.00 91.00 248 ILE A N 1
ATOM 2052 C CA . ILE A 1 248 ? 12.063 14.691 7.401 1.00 91.00 248 ILE A CA 1
ATOM 2053 C C . ILE A 1 248 ? 12.155 13.973 6.048 1.00 91.00 248 ILE A C 1
ATOM 2055 O O . ILE A 1 248 ? 13.020 14.305 5.234 1.00 91.00 248 ILE A O 1
ATOM 2059 N N . ASP A 1 249 ? 11.267 13.012 5.773 1.00 88.31 249 ASP A N 1
ATOM 2060 C CA . ASP A 1 249 ? 11.236 12.301 4.490 1.00 88.31 249 ASP A CA 1
ATOM 2061 C C . ASP A 1 249 ? 10.937 13.273 3.318 1.00 88.31 249 ASP A C 1
ATOM 2063 O O . ASP A 1 249 ? 11.498 13.120 2.229 1.00 88.31 249 ASP A O 1
ATOM 2067 N N . LEU A 1 250 ? 10.122 14.319 3.529 1.00 87.62 250 LEU A N 1
ATOM 2068 C CA . LEU A 1 250 ? 9.894 15.386 2.542 1.00 87.62 250 LEU A CA 1
ATOM 2069 C C . LEU A 1 250 ? 11.158 16.206 2.266 1.00 87.62 250 LEU A C 1
ATOM 2071 O O . LEU A 1 250 ? 11.476 16.445 1.100 1.00 87.62 250 LEU A O 1
ATOM 2075 N N . ILE A 1 251 ? 11.905 16.591 3.304 1.00 89.88 251 ILE A N 1
ATOM 2076 C CA . ILE A 1 251 ? 13.198 17.277 3.148 1.00 89.88 251 ILE A CA 1
ATOM 2077 C C . ILE A 1 251 ? 14.169 16.390 2.357 1.00 89.88 251 ILE A C 1
ATOM 2079 O O . ILE A 1 251 ? 14.827 16.857 1.424 1.00 89.88 251 ILE A O 1
ATOM 2083 N N . GLN A 1 252 ? 14.209 15.093 2.679 1.00 86.31 252 GLN A N 1
ATOM 2084 C CA . GLN A 1 252 ? 15.090 14.115 2.039 1.00 86.31 252 GLN A CA 1
ATOM 2085 C C . GLN A 1 252 ? 14.757 13.854 0.557 1.00 86.31 252 GLN A C 1
ATOM 2087 O O . GLN A 1 252 ? 15.598 13.353 -0.202 1.00 86.31 252 GLN A O 1
ATOM 2092 N N . ASN A 1 253 ? 13.536 14.174 0.115 1.00 82.25 253 ASN A N 1
ATOM 2093 C CA . ASN A 1 253 ? 13.167 14.099 -1.298 1.00 82.25 253 ASN A CA 1
ATOM 2094 C C . ASN A 1 253 ? 13.869 15.179 -2.131 1.00 82.25 253 ASN A C 1
ATOM 2096 O O . ASN A 1 253 ? 14.271 14.879 -3.260 1.00 82.25 253 ASN A O 1
ATOM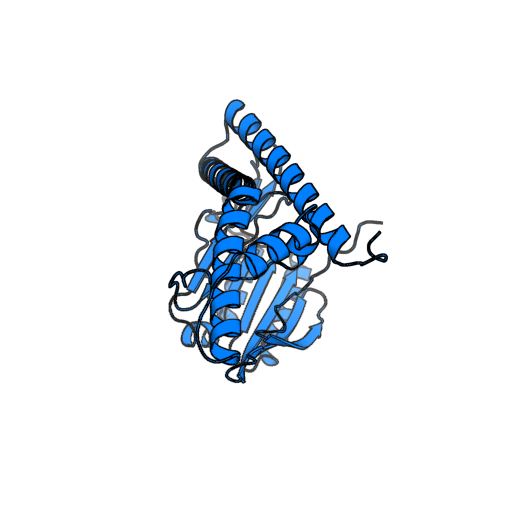 2100 N N . ASP A 1 254 ? 14.038 16.379 -1.570 1.00 84.00 254 ASP A N 1
ATOM 2101 C CA . ASP A 1 254 ? 14.609 17.551 -2.244 1.00 84.00 254 ASP A CA 1
ATOM 2102 C C . ASP A 1 254 ? 16.136 17.626 -2.101 1.00 84.00 254 ASP A C 1
ATOM 2104 O O . ASP A 1 254 ? 16.860 17.789 -3.085 1.00 84.00 254 ASP A O 1
ATOM 2108 N N . ARG A 1 255 ? 16.650 17.420 -0.883 1.00 88.62 255 ARG A N 1
ATOM 2109 C CA . ARG A 1 255 ? 18.085 17.495 -0.588 1.00 88.62 255 ARG A CA 1
ATOM 2110 C C . ARG A 1 255 ? 18.564 16.371 0.318 1.00 88.62 255 ARG A C 1
ATOM 2112 O O . ARG A 1 255 ? 17.794 15.647 0.934 1.00 88.62 255 ARG A O 1
ATOM 2119 N N . MET A 1 256 ? 19.881 16.248 0.423 1.00 87.81 256 MET A N 1
ATOM 2120 C CA . MET A 1 256 ? 20.501 15.406 1.441 1.00 87.81 256 MET A CA 1
ATOM 2121 C C . MET A 1 256 ? 20.201 15.951 2.843 1.00 87.81 256 MET A C 1
ATOM 2123 O O . MET A 1 256 ? 20.220 17.168 3.056 1.00 87.81 256 MET A O 1
ATOM 2127 N N . LEU A 1 257 ? 19.933 15.044 3.787 1.00 91.00 257 LEU A N 1
ATOM 2128 C CA . LEU A 1 257 ? 19.800 15.390 5.202 1.00 91.00 257 LEU A CA 1
ATOM 2129 C C . LEU A 1 257 ? 21.155 15.810 5.780 1.00 91.00 257 LEU A C 1
ATOM 2131 O O . LEU A 1 257 ? 22.187 15.269 5.369 1.00 91.00 257 LEU A O 1
ATOM 2135 N N . THR A 1 258 ? 21.138 16.747 6.726 1.00 93.25 258 THR A N 1
ATOM 2136 C CA . THR A 1 258 ? 22.301 17.083 7.559 1.00 93.25 258 THR A CA 1
ATOM 2137 C C . THR A 1 258 ? 22.576 15.975 8.579 1.00 93.25 258 THR A C 1
ATOM 2139 O O . THR A 1 258 ? 21.733 15.106 8.808 1.00 93.25 258 THR A O 1
ATOM 2142 N N . GLU A 1 259 ? 23.750 15.993 9.215 1.00 91.44 259 GLU A N 1
ATOM 2143 C CA . GLU A 1 259 ? 24.079 15.022 10.271 1.00 91.44 259 GLU A CA 1
ATOM 2144 C C . GLU A 1 259 ? 23.072 15.080 11.430 1.00 91.44 259 GLU A C 1
ATOM 2146 O O . GLU A 1 259 ? 22.571 14.039 11.857 1.00 91.44 259 GLU A O 1
ATOM 2151 N N . ASP A 1 260 ? 22.687 16.283 11.861 1.00 93.81 260 ASP A N 1
ATOM 2152 C CA . ASP A 1 260 ? 21.687 16.478 12.915 1.00 93.81 260 ASP A CA 1
ATOM 2153 C C . ASP A 1 260 ? 20.315 15.913 12.515 1.00 93.81 260 ASP A C 1
ATOM 2155 O O . ASP A 1 260 ? 19.685 15.190 13.286 1.00 93.81 260 ASP A O 1
ATOM 2159 N N . GLU A 1 261 ? 19.862 16.167 11.284 1.00 93.94 261 GLU A N 1
ATOM 2160 C CA . GLU A 1 261 ? 18.596 15.627 10.770 1.00 93.94 261 GLU A CA 1
ATOM 2161 C C . GLU A 1 261 ? 18.627 14.098 10.666 1.00 93.94 261 GLU A C 1
ATOM 2163 O O . GLU A 1 261 ? 17.628 13.432 10.947 1.00 93.94 261 GLU A O 1
ATOM 2168 N N . MET A 1 262 ? 19.776 13.518 10.304 1.00 90.88 262 MET A N 1
ATOM 2169 C CA . MET A 1 262 ? 19.965 12.067 10.298 1.00 90.88 262 MET A CA 1
ATOM 2170 C C . MET A 1 262 ? 19.873 11.474 11.710 1.00 90.88 262 MET A C 1
ATOM 2172 O O . MET A 1 262 ? 19.252 10.421 11.881 1.00 90.88 262 MET A O 1
ATOM 2176 N N . ILE A 1 263 ? 20.445 12.142 12.717 1.00 93.00 263 ILE A N 1
ATOM 2177 C CA . ILE A 1 263 ? 20.365 11.729 14.127 1.00 93.00 263 ILE A CA 1
ATOM 2178 C C . ILE A 1 263 ? 18.923 11.823 14.641 1.00 93.00 263 ILE A C 1
ATOM 2180 O O . ILE A 1 263 ? 18.435 10.885 15.280 1.00 93.00 263 ILE A O 1
ATOM 2184 N N . ILE A 1 264 ? 18.213 12.910 14.321 1.00 93.81 264 ILE A N 1
ATOM 2185 C CA . ILE A 1 264 ? 16.798 13.085 14.682 1.00 93.81 264 ILE A CA 1
ATOM 2186 C C . ILE A 1 264 ? 15.962 11.969 14.052 1.00 93.81 264 ILE A C 1
ATOM 2188 O O . ILE A 1 264 ? 15.213 11.286 14.751 1.00 93.81 264 ILE A O 1
ATOM 2192 N N . ARG A 1 265 ? 16.144 11.713 12.751 1.00 92.31 265 ARG A N 1
ATOM 2193 C CA . ARG A 1 265 ? 15.449 10.635 12.037 1.00 92.31 265 ARG A CA 1
ATOM 2194 C C . ARG A 1 265 ? 15.689 9.275 12.690 1.00 92.31 265 ARG A C 1
ATOM 2196 O O . ARG A 1 265 ? 14.744 8.513 12.872 1.00 92.31 265 ARG A O 1
ATOM 2203 N N . ALA A 1 266 ? 16.938 8.962 13.035 1.00 91.31 266 ALA A N 1
ATOM 2204 C CA . ALA A 1 266 ? 17.285 7.705 13.693 1.00 91.31 266 ALA A CA 1
ATOM 2205 C C . ALA A 1 266 ? 16.608 7.579 15.067 1.00 91.31 266 ALA A C 1
ATOM 2207 O O . ALA A 1 266 ? 16.034 6.536 15.368 1.00 91.31 266 ALA A O 1
ATOM 2208 N N . THR A 1 267 ? 16.606 8.655 15.857 1.00 94.06 267 THR A N 1
ATOM 2209 C CA . THR A 1 267 ? 15.936 8.704 17.166 1.00 94.06 267 THR A CA 1
ATOM 2210 C C . THR A 1 267 ? 14.433 8.451 17.040 1.00 94.06 267 THR A C 1
ATOM 2212 O O . THR A 1 267 ? 13.894 7.592 17.736 1.00 94.06 267 THR A O 1
ATOM 2215 N N . ILE A 1 268 ? 13.762 9.124 16.097 1.00 93.75 268 ILE A N 1
ATOM 2216 C CA . ILE A 1 268 ? 12.326 8.939 15.839 1.00 93.75 268 ILE A CA 1
ATOM 2217 C C . ILE A 1 268 ? 12.012 7.485 15.470 1.00 93.75 268 ILE A C 1
ATOM 2219 O O . ILE A 1 268 ? 11.040 6.919 15.969 1.00 93.75 268 ILE A O 1
ATOM 2223 N N . LEU A 1 269 ? 12.831 6.864 14.615 1.00 91.56 269 LEU A N 1
ATOM 2224 C CA . LEU A 1 269 ? 12.634 5.470 14.211 1.00 91.56 269 LEU A CA 1
ATOM 2225 C C . LEU A 1 269 ? 12.773 4.500 15.386 1.00 91.56 269 LEU A C 1
ATOM 2227 O O . LEU A 1 269 ? 11.950 3.596 15.507 1.00 91.56 269 LEU A O 1
ATOM 2231 N N . VAL A 1 270 ? 13.752 4.715 16.268 1.00 90.56 270 VAL A N 1
ATOM 2232 C CA . VAL A 1 270 ? 13.923 3.904 17.485 1.00 90.56 270 VAL A CA 1
ATOM 2233 C C . VAL A 1 270 ? 12.708 4.040 18.406 1.00 90.56 270 VAL A C 1
ATOM 2235 O O . VAL A 1 270 ? 12.176 3.032 18.870 1.00 90.56 270 VAL A O 1
ATOM 2238 N N . GLU A 1 271 ? 12.212 5.260 18.630 1.00 90.31 271 GLU A N 1
ATOM 2239 C CA . GLU A 1 271 ? 11.016 5.474 19.456 1.00 90.31 271 GLU A CA 1
ATOM 2240 C C . GLU A 1 271 ? 9.758 4.839 18.843 1.00 90.31 271 GLU A C 1
ATOM 2242 O O . GLU A 1 271 ? 8.942 4.249 19.555 1.00 90.31 271 GLU A O 1
ATOM 2247 N N . LEU A 1 272 ? 9.586 4.937 17.521 1.00 90.44 272 LEU A N 1
ATOM 2248 C CA . LEU A 1 272 ? 8.479 4.290 16.814 1.00 90.44 272 LEU A CA 1
ATOM 2249 C C . LEU A 1 272 ? 8.567 2.763 16.893 1.00 90.44 272 LEU A C 1
ATOM 2251 O O . LEU A 1 272 ? 7.536 2.111 17.063 1.00 90.44 272 LEU A O 1
ATOM 2255 N N . GLU A 1 273 ? 9.768 2.194 16.800 1.00 87.25 273 GLU A N 1
ATOM 2256 C CA . GLU A 1 273 ? 9.993 0.757 16.954 1.00 87.25 273 GLU A CA 1
ATOM 2257 C C . GLU A 1 273 ? 9.636 0.286 18.371 1.00 87.25 273 GLU A C 1
ATOM 2259 O O . GLU A 1 273 ? 8.967 -0.735 18.537 1.00 87.25 273 GLU A O 1
ATOM 2264 N N . GLU A 1 274 ? 10.017 1.041 19.402 1.00 83.44 274 GLU A N 1
ATOM 2265 C CA . GLU A 1 274 ? 9.656 0.734 20.788 1.00 83.44 274 GLU A CA 1
ATOM 2266 C C . GLU A 1 274 ? 8.136 0.791 21.006 1.00 83.44 274 GLU A C 1
ATOM 2268 O O . GLU A 1 274 ? 7.544 -0.129 21.579 1.00 83.44 274 GLU A O 1
ATOM 2273 N N . LEU A 1 275 ? 7.471 1.829 20.486 1.00 85.31 275 LEU A N 1
ATOM 2274 C CA . LEU A 1 275 ? 6.010 1.930 20.520 1.00 85.31 275 LEU A CA 1
ATOM 2275 C C . LEU A 1 275 ? 5.343 0.756 19.787 1.00 85.31 275 LEU A C 1
ATOM 2277 O O . LEU A 1 275 ? 4.370 0.196 20.297 1.00 85.31 275 LEU A O 1
ATOM 2281 N N . ALA A 1 276 ? 5.877 0.345 18.634 1.00 83.31 276 ALA A N 1
ATOM 2282 C CA . ALA A 1 276 ? 5.372 -0.793 17.872 1.00 83.31 276 ALA A CA 1
ATOM 2283 C C . ALA A 1 276 ? 5.543 -2.120 18.628 1.00 83.31 276 ALA A C 1
ATOM 2285 O O . ALA A 1 276 ? 4.593 -2.897 18.693 1.00 83.31 276 ALA A O 1
ATOM 2286 N N . LYS A 1 277 ? 6.692 -2.360 19.276 1.00 78.19 277 LYS A N 1
ATOM 2287 C CA . LYS A 1 277 ? 6.926 -3.548 20.125 1.00 78.19 277 LYS A CA 1
ATOM 2288 C C . LYS A 1 277 ? 5.969 -3.607 21.310 1.00 78.19 277 LYS A C 1
ATOM 2290 O O . LYS A 1 277 ? 5.470 -4.680 21.660 1.00 78.19 277 LYS A O 1
ATOM 2295 N N . ASN A 1 278 ? 5.687 -2.458 21.919 1.00 75.06 278 ASN A N 1
ATOM 2296 C CA . ASN A 1 278 ? 4.716 -2.352 23.004 1.00 75.06 278 ASN A CA 1
ATOM 2297 C C . ASN A 1 278 ? 3.296 -2.663 22.511 1.00 75.06 278 ASN A C 1
ATOM 2299 O O . ASN A 1 278 ? 2.566 -3.407 23.170 1.00 75.06 278 ASN A O 1
ATOM 2303 N N . GLU A 1 279 ? 2.909 -2.148 21.340 1.00 79.50 279 GLU A N 1
ATOM 2304 C CA . GLU A 1 279 ? 1.640 -2.488 20.691 1.00 79.50 279 GLU A CA 1
ATOM 2305 C C . GLU A 1 279 ? 1.561 -3.981 20.350 1.00 79.50 279 GLU A C 1
ATOM 2307 O O . GLU A 1 279 ? 0.570 -4.625 20.698 1.00 79.50 279 GLU A O 1
ATOM 2312 N N . GLU A 1 280 ? 2.594 -4.546 19.725 1.00 78.19 280 GLU A N 1
ATOM 2313 C CA . GLU A 1 280 ? 2.682 -5.958 19.348 1.00 78.19 280 GLU A CA 1
ATOM 2314 C C . GLU A 1 280 ? 2.580 -6.872 20.569 1.00 78.19 280 GLU A C 1
ATOM 2316 O O . GLU A 1 280 ? 1.749 -7.777 20.584 1.00 78.19 280 GLU A O 1
ATOM 2321 N N . SER A 1 281 ? 3.352 -6.608 21.627 1.00 66.81 281 SER A N 1
ATOM 2322 C CA . SER A 1 281 ? 3.309 -7.378 22.879 1.00 66.81 281 SER A CA 1
ATOM 2323 C C . SER A 1 281 ? 1.901 -7.387 23.465 1.00 66.81 281 SER A C 1
ATOM 2325 O O . SER A 1 281 ? 1.382 -8.431 23.875 1.00 66.81 281 SER A O 1
ATOM 2327 N N . ARG A 1 282 ? 1.230 -6.233 23.406 1.00 69.31 282 ARG A N 1
ATOM 2328 C CA . ARG A 1 282 ? -0.191 -6.108 23.714 1.00 69.31 282 ARG A CA 1
ATOM 2329 C C . ARG A 1 282 ? -1.018 -7.041 22.830 1.00 69.31 282 ARG A C 1
ATOM 2331 O O . ARG A 1 282 ? -1.803 -7.816 23.363 1.00 69.31 282 ARG A O 1
ATOM 2338 N N . TRP A 1 283 ? -0.909 -6.939 21.503 1.00 68.00 283 TRP A N 1
ATOM 2339 C CA . TRP A 1 283 ? -1.672 -7.743 20.537 1.00 68.00 283 TRP A CA 1
ATOM 2340 C C . TRP A 1 283 ? -1.451 -9.249 20.733 1.00 68.00 283 TRP A C 1
ATOM 2342 O O . TRP A 1 283 ? -2.429 -9.995 20.767 1.00 68.00 283 TRP A O 1
ATOM 2352 N N . ARG A 1 284 ? -0.208 -9.682 20.971 1.00 64.19 284 ARG A N 1
ATOM 2353 C CA . ARG A 1 284 ? 0.180 -11.078 21.223 1.00 64.19 284 ARG A CA 1
ATOM 2354 C C . ARG A 1 284 ? -0.434 -11.632 22.505 1.00 64.19 284 ARG A C 1
ATOM 2356 O O . ARG A 1 284 ? -1.021 -12.708 22.480 1.00 64.19 284 ARG A O 1
ATOM 2363 N N . GLN A 1 285 ? -0.383 -10.886 23.610 1.00 58.03 285 GLN A N 1
ATOM 2364 C CA . GLN A 1 285 ? -1.052 -11.291 24.854 1.00 58.03 285 GLN A CA 1
ATOM 2365 C C . GLN A 1 285 ? -2.574 -11.444 24.674 1.00 58.03 285 GLN A C 1
ATOM 2367 O O . GLN A 1 285 ? -3.203 -12.269 25.336 1.00 58.03 285 GLN A O 1
ATOM 2372 N N . LYS A 1 286 ? -3.181 -10.672 23.764 1.00 58.47 286 LYS A N 1
ATOM 2373 C CA . LYS A 1 286 ? -4.637 -10.655 23.541 1.00 58.47 286 LYS A CA 1
ATOM 2374 C C . LYS A 1 286 ? -5.132 -11.709 22.568 1.00 58.47 286 LYS A C 1
ATOM 2376 O O . LYS A 1 286 ? -6.253 -12.180 22.729 1.00 58.47 286 LYS A O 1
ATOM 2381 N N . SER A 1 287 ? -4.346 -12.049 21.549 1.00 61.12 287 SER A N 1
ATOM 2382 C CA . SER A 1 287 ? -4.779 -12.974 20.502 1.00 61.12 287 SER A CA 1
ATOM 2383 C C . SER A 1 287 ? -4.907 -14.413 21.012 1.00 61.12 287 SER A C 1
ATOM 2385 O O . SER A 1 287 ? -5.531 -15.231 20.343 1.00 61.12 287 SER A O 1
ATOM 2387 N N . ARG A 1 288 ? -4.344 -14.736 22.194 1.00 58.38 288 ARG A N 1
ATOM 2388 C CA . ARG A 1 288 ? -4.208 -16.110 22.730 1.00 58.38 288 ARG A CA 1
ATOM 2389 C C . ARG A 1 288 ? -3.548 -17.070 21.725 1.00 58.38 288 ARG A C 1
ATOM 2391 O O . ARG A 1 288 ? -3.650 -18.288 21.858 1.00 58.38 288 ARG A O 1
ATOM 2398 N N . VAL A 1 289 ? -2.867 -16.521 20.718 1.00 51.78 289 VAL A N 1
ATOM 2399 C CA . VAL A 1 289 ? -2.189 -17.269 19.667 1.00 51.78 289 VAL A CA 1
ATOM 2400 C C . VAL A 1 289 ? -0.861 -17.762 20.228 1.00 51.78 289 VAL A C 1
ATOM 2402 O O . VAL A 1 289 ? 0.091 -17.003 20.377 1.00 51.78 289 VAL A O 1
ATOM 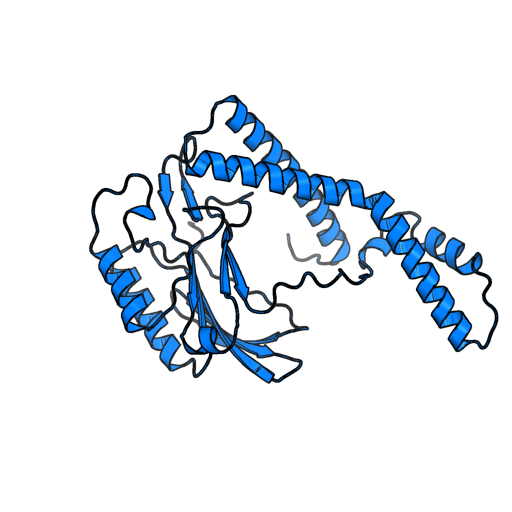2405 N N . LEU A 1 290 ? -0.816 -19.054 20.555 1.00 48.72 290 LEU A N 1
ATOM 2406 C CA . LEU A 1 290 ? 0.382 -19.754 21.035 1.00 48.72 290 LEU A CA 1
ATOM 2407 C C . LEU A 1 290 ? 1.292 -20.250 19.893 1.00 48.72 290 LEU A C 1
ATOM 2409 O O . LEU A 1 290 ? 2.343 -20.825 20.160 1.00 48.72 290 LEU A O 1
ATOM 2413 N N . TRP A 1 291 ? 0.881 -20.078 18.630 1.00 49.47 291 TRP A N 1
ATOM 2414 C CA . TRP A 1 291 ? 1.505 -20.726 17.468 1.00 49.47 291 TRP A CA 1
ATOM 2415 C C . TRP A 1 291 ? 2.356 -19.804 16.579 1.00 49.47 291 TRP A C 1
ATOM 2417 O O . TRP A 1 291 ? 3.109 -20.310 15.752 1.00 49.47 291 TRP A O 1
ATOM 2427 N N . LEU A 1 292 ? 2.309 -18.481 16.768 1.00 40.22 292 LEU A N 1
ATOM 2428 C CA . LEU A 1 292 ? 3.318 -17.566 16.220 1.00 40.22 292 LEU A CA 1
ATOM 2429 C C . LEU A 1 292 ? 4.515 -17.564 17.180 1.00 40.22 292 LEU A C 1
ATOM 2431 O O . LEU A 1 292 ? 4.435 -16.992 18.275 1.00 40.22 292 LEU A O 1
ATOM 2435 N N . LYS A 1 293 ? 5.574 -18.288 16.802 1.00 41.28 293 LYS A N 1
ATOM 2436 C CA . LYS A 1 293 ? 6.864 -18.274 17.499 1.00 41.28 293 LYS A CA 1
ATOM 2437 C C . LYS A 1 293 ? 7.672 -17.067 17.068 1.00 41.28 293 LYS A C 1
ATOM 2439 O O . LYS A 1 293 ? 7.918 -16.959 15.850 1.00 41.28 293 LYS A O 1
#

Mean predicted aligned error: 8.46 Å

pLDDT: mean 88.86, std 12.01, range [34.91, 98.5]

Solvent-accessible surface area (backbone atoms only — not comparable to full-atom values): 16805 Å² total; per-residue (Å²): 130,82,82,78,84,86,87,84,88,85,80,58,72,87,51,35,50,78,42,85,73,48,80,58,97,41,36,41,29,33,38,35,32,31,71,86,78,62,54,61,35,34,43,34,43,37,53,42,48,86,51,68,68,54,35,51,53,41,53,52,52,53,53,57,49,49,77,72,47,92,56,27,31,36,41,33,39,39,53,66,48,40,66,51,44,86,28,28,62,91,50,87,64,88,47,70,70,19,53,54,54,43,47,53,37,56,79,64,54,40,46,73,64,67,61,37,83,50,73,56,25,33,46,41,69,77,82,43,69,40,34,25,29,27,59,47,64,33,31,30,58,59,35,57,74,71,33,57,64,71,47,32,29,60,45,74,61,79,90,55,58,49,37,51,70,44,82,47,69,38,84,82,72,80,68,76,82,71,90,72,86,60,80,64,56,75,72,43,87,64,38,63,58,52,52,48,52,52,60,70,69,59,85,71,80,75,56,72,69,57,31,54,55,50,49,53,54,53,50,52,51,51,49,50,54,48,49,45,70,77,42,36,61,60,54,50,50,52,53,50,48,48,51,55,49,40,53,52,54,46,49,49,70,80,40,78,67,52,73,68,55,49,52,52,53,52,51,47,45,53,54,51,49,52,53,47,51,55,50,47,55,51,50,52,70,69,66,72,60,84,78,78,126

Radius of gyration: 23.81 Å; Cα contacts (8 Å, |Δi|>4): 372; chains: 1; bounding box: 62×38×65 Å